Protein AF-X1QL14-F1 (afdb_monomer_lite)

Structure (mmCIF, N/CA/C/O backbone):
data_AF-X1QL14-F1
#
_entry.id   AF-X1QL14-F1
#
loop_
_atom_site.group_PDB
_atom_site.id
_atom_site.type_symbol
_atom_site.label_atom_id
_atom_site.label_alt_id
_atom_site.label_comp_id
_atom_site.label_asym_id
_atom_site.label_entity_id
_atom_site.label_seq_id
_atom_site.pdbx_PDB_ins_code
_atom_site.Cartn_x
_atom_site.Cartn_y
_atom_site.Cartn_z
_atom_site.occupancy
_atom_site.B_iso_or_equiv
_atom_site.auth_seq_id
_atom_site.auth_comp_id
_atom_site.auth_asym_id
_atom_site.auth_atom_id
_atom_site.pdbx_PDB_model_num
ATOM 1 N N . GLY A 1 1 ? 56.973 55.823 -26.044 1.00 38.94 1 GLY A N 1
ATOM 2 C CA . GLY A 1 1 ? 56.786 54.800 -25.008 1.00 38.94 1 GLY A CA 1
ATOM 3 C C . GLY A 1 1 ? 55.440 54.184 -25.248 1.00 38.94 1 GLY A C 1
ATOM 4 O O . GLY A 1 1 ? 54.448 54.802 -24.894 1.00 38.94 1 GLY A O 1
ATOM 5 N N . GLU A 1 2 ? 55.424 53.065 -25.964 1.00 39.97 2 GLU A N 1
ATOM 6 C CA . GLU A 1 2 ? 54.255 52.198 -26.103 1.00 39.97 2 GLU A CA 1
ATOM 7 C C . GLU A 1 2 ? 53.963 51.541 -24.755 1.00 39.97 2 GLU A C 1
ATOM 9 O O . GLU A 1 2 ? 54.875 51.036 -24.102 1.00 39.97 2 GLU A O 1
ATOM 14 N N . VAL A 1 3 ? 52.695 51.535 -24.358 1.00 38.22 3 VAL A N 1
ATOM 15 C CA . VAL A 1 3 ? 52.163 50.589 -23.378 1.00 38.22 3 VAL A CA 1
ATOM 16 C C . VAL A 1 3 ? 51.075 49.835 -24.126 1.00 38.22 3 VAL A C 1
ATOM 18 O O . VAL A 1 3 ? 50.004 50.373 -24.394 1.00 38.22 3 VAL A O 1
ATOM 21 N N . THR A 1 4 ? 51.401 48.625 -24.569 1.00 47.53 4 THR A N 1
ATOM 22 C CA . THR A 1 4 ? 50.487 47.716 -25.263 1.00 47.53 4 THR A CA 1
ATOM 23 C C . THR A 1 4 ? 50.190 46.513 -24.384 1.00 47.53 4 THR A C 1
ATOM 25 O O . THR A 1 4 ? 51.123 45.897 -23.878 1.00 47.53 4 THR A O 1
ATOM 28 N N . ARG A 1 5 ? 48.903 46.139 -24.354 1.00 44.50 5 ARG A N 1
ATOM 29 C CA . ARG A 1 5 ? 48.357 44.816 -24.007 1.00 44.50 5 ARG A CA 1
ATOM 30 C C . ARG A 1 5 ? 48.621 44.303 -22.591 1.00 44.50 5 ARG A C 1
ATOM 32 O O . ARG A 1 5 ? 49.415 43.396 -22.408 1.00 44.50 5 ARG A O 1
ATOM 39 N N . GLU A 1 6 ? 47.801 44.762 -21.654 1.00 38.44 6 GLU A N 1
ATOM 40 C CA . GLU A 1 6 ? 47.310 43.930 -20.544 1.00 38.44 6 GLU A CA 1
ATOM 41 C C . GLU A 1 6 ? 45.826 44.273 -20.323 1.00 38.44 6 GLU A C 1
ATOM 43 O O . GLU A 1 6 ? 45.430 44.877 -19.332 1.00 38.44 6 GLU A O 1
ATOM 48 N N . GLU A 1 7 ? 44.995 43.973 -21.327 1.00 45.19 7 GLU A N 1
ATOM 49 C CA . GLU A 1 7 ? 43.540 43.942 -21.177 1.00 45.19 7 GLU A CA 1
ATOM 50 C C . GLU A 1 7 ? 43.106 42.489 -20.959 1.00 45.19 7 GLU A C 1
ATOM 52 O O . GLU A 1 7 ? 43.300 41.643 -21.827 1.00 45.19 7 GLU A O 1
ATOM 57 N N . GLN A 1 8 ? 42.470 42.268 -19.808 1.00 42.59 8 GLN A N 1
ATOM 58 C CA . GLN A 1 8 ? 41.371 41.322 -19.603 1.00 42.59 8 GLN A CA 1
ATOM 59 C C . GLN A 1 8 ? 41.670 39.827 -19.800 1.00 42.59 8 GLN A C 1
ATOM 61 O O . GLN A 1 8 ? 41.269 39.216 -20.785 1.00 42.59 8 GLN A O 1
ATOM 66 N N . GLU A 1 9 ? 42.202 39.201 -18.752 1.00 39.50 9 GLU A N 1
ATOM 67 C CA . GLU A 1 9 ? 41.854 37.817 -18.402 1.00 39.50 9 GLU A CA 1
ATOM 68 C C . GLU A 1 9 ? 41.187 37.822 -17.017 1.00 39.50 9 GLU A C 1
ATOM 70 O O . GLU A 1 9 ? 41.761 37.432 -16.005 1.00 39.50 9 GLU A O 1
ATOM 75 N N . GLU A 1 10 ? 39.946 38.317 -16.958 1.00 41.72 10 GLU A N 1
ATOM 76 C CA . GLU A 1 10 ? 39.013 37.869 -15.922 1.00 41.72 10 GLU A CA 1
ATOM 77 C C . GLU A 1 10 ? 38.474 36.511 -16.370 1.00 41.72 10 GLU A C 1
ATOM 79 O O . GLU A 1 10 ? 37.546 36.399 -17.176 1.00 41.72 10 GLU A O 1
ATOM 84 N N . GLU A 1 11 ? 39.116 35.467 -15.858 1.00 42.75 11 GLU A N 1
ATOM 85 C CA . GLU A 1 11 ? 38.688 34.081 -15.935 1.00 42.75 11 GLU A CA 1
ATOM 86 C C . GLU A 1 11 ? 37.311 33.937 -15.264 1.00 42.75 11 GLU A C 1
ATOM 88 O O . GLU A 1 11 ? 37.170 33.643 -14.078 1.00 42.75 11 GLU A O 1
ATOM 93 N N . LYS A 1 12 ? 36.249 34.175 -16.038 1.00 41.84 12 LYS A N 1
ATOM 94 C CA . LYS A 1 12 ? 34.889 33.767 -15.688 1.00 41.84 12 LYS A CA 1
ATOM 95 C C . LYS A 1 12 ? 34.818 32.248 -15.807 1.00 41.84 12 LYS A C 1
ATOM 97 O O . LYS A 1 12 ? 34.437 31.703 -16.842 1.00 41.84 12 LYS A O 1
ATOM 102 N N . THR A 1 13 ? 35.173 31.553 -14.734 1.00 42.19 13 THR A N 1
ATOM 103 C CA . THR A 1 13 ? 34.843 30.139 -14.562 1.00 42.19 13 THR A CA 1
ATOM 104 C C . THR A 1 13 ? 33.324 30.042 -14.417 1.00 42.19 13 THR A C 1
ATOM 106 O O . THR A 1 13 ? 32.762 30.154 -13.330 1.00 42.19 13 THR A O 1
ATOM 109 N N . ALA A 1 14 ? 32.623 29.911 -15.544 1.00 49.50 14 ALA A N 1
ATOM 110 C CA . ALA A 1 14 ? 31.222 29.529 -15.537 1.00 49.50 14 ALA A CA 1
ATOM 111 C C . ALA A 1 14 ? 31.147 28.132 -14.911 1.00 49.50 14 ALA A C 1
ATOM 113 O O . ALA A 1 14 ? 31.641 27.161 -15.489 1.00 49.50 14 ALA A O 1
ATOM 114 N N . ALA A 1 15 ? 30.575 28.039 -13.709 1.00 51.22 15 ALA A N 1
ATOM 115 C CA . ALA A 1 15 ? 30.183 26.764 -13.136 1.00 51.22 15 ALA A CA 1
ATOM 116 C C . ALA A 1 15 ? 29.288 26.072 -14.168 1.00 51.22 15 ALA A C 1
ATOM 118 O O . ALA A 1 15 ? 28.204 26.556 -14.490 1.00 51.22 15 ALA A O 1
ATOM 119 N N . LYS A 1 16 ? 29.795 24.989 -14.757 1.00 49.56 16 LYS A N 1
ATOM 120 C CA . LYS A 1 16 ? 29.036 24.141 -15.667 1.00 49.56 16 LYS A CA 1
ATOM 121 C C . LYS A 1 16 ? 27.881 23.597 -14.834 1.00 49.56 16 LYS A C 1
ATOM 123 O O . LYS A 1 16 ? 28.129 22.778 -13.954 1.00 49.56 16 LYS A O 1
ATOM 128 N N . GLU A 1 17 ? 26.670 24.112 -15.042 1.00 49.50 17 GLU A N 1
ATOM 129 C CA . GLU A 1 17 ? 25.466 23.554 -14.431 1.00 49.50 17 GLU A CA 1
ATOM 130 C C . GLU A 1 17 ? 25.440 22.070 -14.790 1.00 49.50 17 GLU A C 1
ATOM 132 O O . GLU A 1 17 ? 25.262 21.683 -15.947 1.00 49.50 17 GLU A O 1
ATOM 137 N N . THR A 1 18 ? 25.756 21.227 -13.814 1.00 68.00 18 THR A N 1
ATOM 138 C CA . THR A 1 18 ? 25.684 19.790 -13.981 1.00 68.00 18 THR A CA 1
ATOM 139 C C . THR A 1 18 ? 24.211 19.441 -13.943 1.00 68.00 18 THR A C 1
ATOM 141 O O . THR A 1 18 ? 23.550 19.587 -12.915 1.00 68.00 18 THR A O 1
ATOM 144 N N . THR A 1 19 ? 23.677 19.022 -15.090 1.00 73.56 19 THR A N 1
ATOM 145 C CA . THR A 1 19 ? 22.316 18.499 -15.170 1.00 73.56 19 THR A CA 1
ATOM 146 C C . THR A 1 19 ? 22.126 17.459 -14.060 1.00 73.56 19 THR A C 1
ATOM 148 O O . THR A 1 19 ? 22.956 16.551 -13.946 1.00 73.56 19 THR A O 1
ATOM 151 N N . PRO A 1 20 ? 21.077 17.569 -13.222 1.00 83.25 20 PRO A N 1
ATOM 152 C CA . PRO A 1 20 ? 20.855 16.626 -12.134 1.00 83.25 20 PRO A CA 1
ATOM 153 C C . PRO A 1 20 ? 20.805 15.189 -12.654 1.00 83.25 20 PRO A C 1
ATOM 155 O O . PRO A 1 20 ? 20.214 14.930 -13.707 1.00 83.25 20 PRO A O 1
ATOM 158 N N . ALA A 1 21 ? 21.393 14.251 -11.911 1.00 91.38 21 ALA A N 1
ATOM 159 C CA . ALA A 1 21 ? 21.324 12.832 -12.249 1.00 91.38 21 ALA A CA 1
ATOM 160 C C . ALA A 1 21 ? 19.862 12.369 -12.401 1.00 91.38 21 ALA A C 1
ATOM 162 O O . ALA A 1 21 ? 18.973 12.841 -11.676 1.00 91.38 21 ALA A O 1
ATOM 163 N N . ILE A 1 22 ? 19.624 11.456 -13.346 1.00 95.62 22 ILE A N 1
ATOM 164 C CA . ILE A 1 22 ? 18.320 10.809 -13.515 1.00 95.62 22 ILE A CA 1
ATOM 165 C C . ILE A 1 22 ? 18.026 9.977 -12.271 1.00 95.62 22 ILE A C 1
ATOM 167 O O . ILE A 1 22 ? 18.859 9.184 -11.829 1.00 95.62 22 ILE A O 1
ATOM 171 N N . LYS A 1 23 ? 16.833 10.149 -11.712 1.00 97.12 23 LYS A N 1
ATOM 172 C CA . LYS A 1 23 ? 16.365 9.387 -10.560 1.00 97.12 23 LYS A CA 1
ATOM 173 C C . LYS A 1 23 ? 14.965 8.862 -10.799 1.00 97.12 23 LYS A C 1
ATOM 175 O O . LYS A 1 23 ? 14.127 9.597 -11.318 1.00 97.12 23 LYS A O 1
ATOM 180 N N . ILE A 1 24 ? 14.730 7.629 -10.367 1.00 98.00 24 ILE A N 1
ATOM 181 C CA . ILE A 1 24 ? 13.389 7.080 -10.196 1.00 98.00 24 ILE A CA 1
ATOM 182 C C . ILE A 1 24 ? 12.781 7.780 -8.983 1.00 98.00 24 ILE A C 1
ATOM 184 O O . ILE A 1 24 ? 13.389 7.812 -7.911 1.00 98.00 24 ILE A O 1
ATOM 188 N N . THR A 1 25 ? 11.610 8.376 -9.168 1.00 95.88 25 THR A N 1
ATOM 189 C CA . THR A 1 25 ? 10.886 9.098 -8.116 1.00 95.88 25 THR A CA 1
ATOM 190 C C . THR A 1 25 ? 9.673 8.334 -7.614 1.00 95.88 25 THR A C 1
ATOM 192 O O . THR A 1 25 ? 9.276 8.553 -6.475 1.00 95.88 25 THR A O 1
ATOM 195 N N . ASP A 1 26 ? 9.098 7.456 -8.436 1.00 94.94 26 ASP A N 1
ATOM 196 C CA . ASP A 1 26 ? 7.923 6.665 -8.074 1.00 94.94 26 ASP A CA 1
ATOM 197 C C . ASP A 1 26 ? 7.856 5.361 -8.876 1.00 94.94 26 ASP A C 1
ATOM 199 O O . ASP A 1 26 ? 8.280 5.328 -10.038 1.00 94.94 26 ASP A O 1
ATOM 203 N N . VAL A 1 27 ? 7.314 4.315 -8.251 1.00 94.69 27 VAL A N 1
ATOM 204 C CA . VAL A 1 27 ? 6.987 3.027 -8.874 1.00 94.69 27 VAL A CA 1
ATOM 205 C C . VAL A 1 27 ? 5.594 2.623 -8.401 1.00 94.69 27 VAL A C 1
ATOM 207 O O . VAL A 1 27 ? 5.399 2.323 -7.224 1.00 94.69 27 VAL A O 1
ATOM 210 N N . SER A 1 28 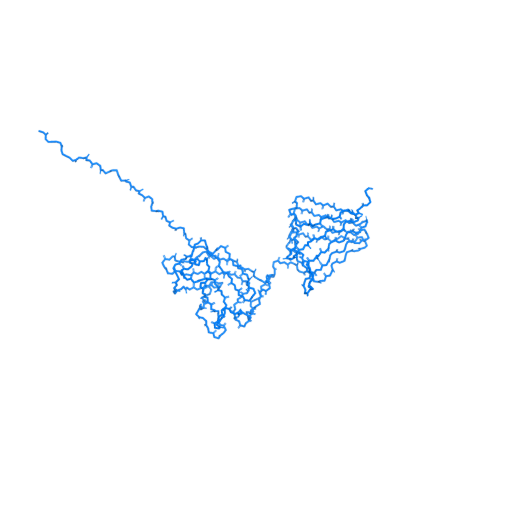? 4.629 2.587 -9.315 1.00 90.12 28 SER A N 1
ATOM 211 C CA . SER A 1 28 ? 3.212 2.419 -8.995 1.00 90.12 28 SER A CA 1
ATOM 212 C C . SER A 1 28 ? 2.571 1.277 -9.784 1.00 90.12 28 SER A C 1
ATOM 214 O O . SER A 1 28 ? 2.976 0.934 -10.895 1.00 90.12 28 SER A O 1
ATOM 216 N N . TRP A 1 29 ? 1.540 0.663 -9.202 1.00 88.62 29 TRP A N 1
ATOM 217 C CA . TRP A 1 29 ? 0.753 -0.385 -9.852 1.00 88.62 29 TRP A CA 1
ATOM 218 C C . TRP A 1 29 ? -0.518 0.196 -10.480 1.00 88.62 29 TRP A C 1
ATOM 220 O O . TRP A 1 29 ? -1.333 0.810 -9.791 1.00 88.62 29 TRP A O 1
ATOM 230 N N . HIS A 1 30 ? -0.718 -0.054 -11.773 1.00 82.94 30 HIS A N 1
ATOM 231 C CA . HIS A 1 30 ? -1.880 0.383 -12.547 1.00 82.94 30 HIS A CA 1
ATOM 232 C C . HIS A 1 30 ? -2.519 -0.827 -13.228 1.00 82.94 30 HIS A C 1
ATOM 234 O O . HIS A 1 30 ? -2.072 -1.222 -14.295 1.00 82.94 30 HIS A O 1
ATOM 240 N N . ASP A 1 31 ? -3.526 -1.440 -12.591 1.00 75.62 31 ASP A N 1
ATOM 241 C CA . ASP A 1 31 ? -4.300 -2.600 -13.086 1.00 75.62 31 ASP A CA 1
ATOM 242 C C . ASP A 1 31 ? -3.537 -3.485 -14.095 1.00 75.62 31 ASP A C 1
ATOM 244 O O . ASP A 1 31 ? -3.804 -3.469 -15.297 1.00 75.62 31 ASP A O 1
ATOM 248 N N . LYS A 1 32 ? -2.592 -4.279 -13.565 1.00 82.31 32 LYS A N 1
ATOM 249 C CA . LYS A 1 32 ? -1.772 -5.293 -14.264 1.00 82.31 32 LYS A CA 1
ATOM 250 C C . LYS A 1 32 ? -0.488 -4.808 -14.935 1.00 82.31 32 LYS A C 1
ATOM 252 O O . LYS A 1 32 ? 0.260 -5.664 -15.422 1.00 82.31 32 LYS A O 1
ATOM 257 N N . ILE A 1 33 ? -0.203 -3.511 -14.917 1.00 89.69 33 ILE A N 1
ATOM 258 C CA . ILE A 1 33 ? 1.081 -2.946 -15.349 1.00 89.69 33 ILE A CA 1
ATOM 259 C C . ILE A 1 33 ? 1.726 -2.130 -14.227 1.00 89.69 33 ILE A C 1
ATOM 261 O O . ILE A 1 33 ? 1.060 -1.718 -13.276 1.00 89.69 33 ILE A O 1
ATOM 265 N N . ILE A 1 34 ? 3.033 -1.904 -14.340 1.00 92.88 34 ILE A N 1
ATOM 266 C CA . ILE A 1 34 ? 3.787 -1.023 -13.440 1.00 92.88 34 ILE A CA 1
ATOM 267 C C . ILE A 1 34 ? 4.116 0.263 -14.194 1.00 92.88 34 ILE A C 1
ATOM 269 O O . ILE A 1 34 ? 4.560 0.195 -15.341 1.00 92.88 34 ILE A O 1
ATOM 273 N N . GLU A 1 35 ? 3.923 1.415 -13.560 1.00 94.56 35 GLU A N 1
ATOM 274 C CA . GLU A 1 35 ? 4.425 2.705 -14.031 1.00 94.56 35 GLU A CA 1
ATOM 275 C C . GLU A 1 35 ? 5.634 3.131 -13.197 1.00 94.56 35 GLU A C 1
ATOM 277 O O . GLU A 1 35 ? 5.674 2.941 -11.985 1.00 94.56 35 GLU A O 1
ATOM 282 N N . ILE A 1 36 ? 6.641 3.687 -13.863 1.00 96.25 36 ILE A N 1
ATOM 283 C CA . ILE A 1 36 ? 7.864 4.204 -13.253 1.00 96.25 36 ILE A CA 1
ATOM 284 C C . ILE A 1 36 ? 7.990 5.659 -13.647 1.00 96.25 36 ILE A C 1
ATOM 286 O O . ILE A 1 36 ? 8.033 5.954 -14.838 1.00 96.25 36 ILE A O 1
ATOM 290 N N . THR A 1 37 ? 8.120 6.552 -12.674 1.00 97.25 37 THR A N 1
ATOM 291 C CA . THR A 1 37 ? 8.300 7.988 -12.918 1.00 97.25 37 THR A CA 1
ATOM 292 C C . THR A 1 37 ? 9.737 8.404 -12.636 1.00 97.25 37 THR A C 1
ATOM 294 O O . THR A 1 37 ? 10.340 7.952 -11.660 1.00 97.25 37 THR A O 1
ATOM 297 N N . PHE A 1 38 ? 10.282 9.298 -13.466 1.00 97.12 38 PHE A N 1
ATOM 298 C CA . PHE A 1 38 ? 11.597 9.903 -13.256 1.00 97.12 38 PHE A CA 1
ATOM 299 C C . PHE A 1 38 ? 11.487 11.393 -12.931 1.00 97.12 38 PHE A C 1
ATOM 301 O O . PHE A 1 38 ? 10.570 12.080 -13.377 1.00 97.12 38 PHE A O 1
ATOM 308 N N . ASN A 1 39 ? 12.492 11.931 -12.235 1.00 95.88 39 ASN A N 1
ATOM 309 C CA . ASN A 1 39 ? 12.616 13.377 -12.005 1.00 95.88 39 ASN A CA 1
ATOM 310 C C . ASN A 1 39 ? 12.778 14.185 -13.309 1.00 95.88 39 ASN A C 1
ATOM 312 O O . ASN A 1 39 ? 12.368 15.341 -13.382 1.00 95.88 39 ASN A O 1
ATOM 316 N N . ARG A 1 40 ? 13.394 13.579 -14.327 1.00 93.88 40 ARG A N 1
ATOM 317 C CA . ARG A 1 40 ? 13.413 14.022 -15.723 1.00 93.88 40 ARG A CA 1
ATOM 318 C C . ARG A 1 40 ? 13.520 12.787 -16.609 1.00 93.88 40 ARG A C 1
ATOM 320 O O . ARG A 1 40 ? 14.220 11.841 -16.253 1.00 93.88 40 ARG A O 1
ATOM 327 N N . PHE A 1 41 ? 12.877 12.805 -17.769 1.00 94.00 41 PHE A N 1
ATOM 328 C CA . PHE A 1 41 ? 12.965 11.686 -18.697 1.00 94.00 41 PHE A CA 1
ATOM 329 C C . PHE A 1 41 ? 14.193 11.836 -19.616 1.00 94.00 41 PHE A C 1
ATOM 331 O O . PHE A 1 41 ? 14.344 12.886 -20.249 1.00 94.00 41 PHE A O 1
ATOM 338 N N . PRO A 1 42 ? 15.093 10.841 -19.686 1.00 91.38 42 PRO A N 1
ATOM 339 C CA . PRO A 1 42 ? 16.249 10.865 -20.577 1.00 91.38 42 PRO A CA 1
ATOM 340 C C . PRO A 1 42 ? 15.886 10.448 -22.006 1.00 91.38 42 PRO A C 1
ATOM 342 O O . PRO A 1 42 ? 14.758 10.066 -22.311 1.00 91.38 42 PRO A O 1
ATOM 345 N N . SER A 1 43 ? 16.861 10.486 -22.914 1.00 90.88 43 SER A N 1
ATOM 346 C CA . SER A 1 43 ? 16.677 9.943 -24.261 1.00 90.88 43 SER A CA 1
ATOM 347 C C . SER A 1 43 ? 16.333 8.451 -24.219 1.00 90.88 43 SER A C 1
ATOM 349 O O . SER A 1 43 ? 17.077 7.653 -23.646 1.00 90.88 43 SER A O 1
ATOM 351 N N . TRP A 1 44 ? 15.234 8.071 -24.870 1.00 92.25 44 TRP A N 1
ATOM 352 C CA . TRP A 1 44 ? 14.826 6.673 -25.003 1.00 92.25 44 TRP A CA 1
ATOM 353 C C . TRP A 1 44 ? 15.705 5.915 -26.006 1.00 92.25 44 TRP A C 1
ATOM 355 O O . TRP A 1 44 ? 16.058 6.450 -27.058 1.00 92.25 44 TRP A O 1
ATOM 365 N N . GLY A 1 45 ? 16.030 4.659 -25.696 1.00 87.75 45 GLY A N 1
ATOM 366 C CA . GLY A 1 45 ? 16.877 3.812 -26.533 1.00 87.75 45 GLY A CA 1
ATOM 367 C C . GLY A 1 45 ? 17.161 2.455 -2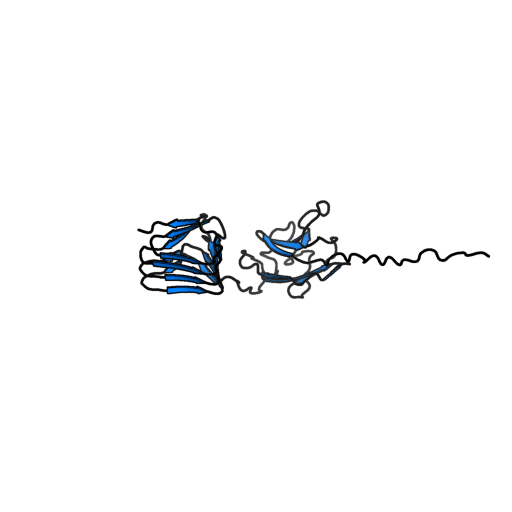5.892 1.00 87.75 45 GLY A C 1
ATOM 368 O O . GLY A 1 45 ? 16.296 1.878 -25.239 1.00 87.75 45 GLY A O 1
ATOM 369 N N . THR A 1 46 ? 18.381 1.951 -26.077 1.00 88.19 46 THR A N 1
ATOM 370 C CA . THR A 1 46 ? 18.862 0.670 -25.535 1.00 88.19 46 THR A CA 1
ATOM 371 C C . THR A 1 46 ? 19.251 0.815 -24.064 1.00 88.19 46 THR A C 1
ATOM 373 O O . THR A 1 46 ? 20.433 0.897 -23.733 1.00 88.19 46 THR A O 1
ATOM 376 N N . TRP A 1 47 ? 18.255 0.950 -23.193 1.00 94.19 47 TRP A N 1
ATOM 377 C CA . TRP A 1 47 ? 18.470 0.944 -21.746 1.00 94.19 47 TRP A CA 1
ATOM 378 C C . TRP A 1 47 ? 18.582 -0.493 -21.246 1.00 94.19 47 TRP A C 1
ATOM 380 O O . TRP A 1 47 ? 18.040 -1.411 -21.865 1.00 94.19 47 TRP A O 1
ATOM 390 N N . THR A 1 48 ? 19.227 -0.660 -20.096 1.00 95.50 48 THR A N 1
ATOM 391 C CA . THR A 1 48 ? 19.269 -1.936 -19.380 1.00 95.50 48 THR A CA 1
ATOM 392 C C . THR A 1 48 ? 18.550 -1.782 -18.050 1.00 95.50 48 THR A C 1
ATOM 394 O O . THR A 1 48 ? 18.810 -0.834 -17.311 1.00 95.50 48 THR A O 1
ATOM 397 N N . MET A 1 49 ? 17.638 -2.701 -17.740 1.00 96.62 49 MET A N 1
ATOM 398 C CA . MET A 1 49 ? 16.926 -2.740 -16.465 1.00 96.62 49 MET A CA 1
ATOM 399 C C . MET A 1 49 ? 17.561 -3.776 -15.548 1.00 96.62 49 MET A C 1
ATOM 401 O O . MET A 1 49 ? 17.868 -4.886 -15.980 1.00 96.62 49 MET A O 1
ATOM 405 N N . TYR A 1 50 ? 17.681 -3.431 -14.273 1.00 97.44 50 TYR A N 1
ATOM 406 C CA . TYR A 1 50 ? 18.098 -4.336 -13.216 1.00 97.44 50 TYR A CA 1
ATOM 407 C C . TYR A 1 50 ? 16.986 -4.448 -12.182 1.00 97.44 50 TYR A C 1
ATOM 409 O O . TYR A 1 50 ? 16.419 -3.437 -11.764 1.00 97.44 50 TYR A O 1
ATOM 417 N N . VAL A 1 51 ? 16.694 -5.677 -11.768 1.00 96.25 51 VAL A N 1
ATOM 418 C CA . VAL A 1 51 ? 15.787 -5.986 -10.663 1.00 96.25 51 VAL A CA 1
ATOM 419 C C . VAL A 1 51 ? 16.559 -6.808 -9.642 1.00 96.25 51 VAL A C 1
ATOM 421 O O . VAL A 1 51 ? 17.119 -7.845 -9.992 1.00 96.25 51 VAL A O 1
ATOM 424 N N . ASP A 1 52 ? 16.642 -6.321 -8.403 1.00 96.19 52 ASP A N 1
ATOM 425 C CA . ASP A 1 52 ? 17.517 -6.869 -7.354 1.00 96.19 52 ASP A CA 1
ATOM 426 C C . ASP A 1 52 ? 18.983 -7.027 -7.823 1.00 96.19 52 ASP A C 1
ATOM 428 O O . ASP A 1 52 ? 19.656 -8.018 -7.532 1.00 96.19 52 ASP A O 1
ATOM 432 N N . GLY A 1 53 ? 19.467 -6.077 -8.633 1.00 96.00 53 GLY A N 1
ATOM 433 C CA . GLY A 1 53 ? 20.807 -6.105 -9.235 1.00 96.00 53 GLY A CA 1
ATOM 434 C C . GLY A 1 53 ? 20.998 -7.118 -10.375 1.00 96.00 53 GLY A C 1
ATOM 435 O O . GLY A 1 53 ? 22.097 -7.214 -10.921 1.00 96.00 53 GLY A O 1
ATOM 436 N N . ILE A 1 54 ? 19.959 -7.862 -10.764 1.00 95.12 54 ILE A N 1
ATOM 437 C CA . ILE A 1 54 ? 19.999 -8.824 -11.872 1.00 95.12 54 ILE A CA 1
ATOM 438 C C . ILE A 1 54 ? 19.459 -8.158 -13.133 1.00 95.12 54 ILE A C 1
ATOM 440 O O . ILE A 1 54 ? 18.369 -7.591 -13.118 1.00 95.12 54 ILE A O 1
ATOM 444 N N . GLU A 1 55 ? 20.205 -8.250 -14.231 1.00 94.88 55 GLU A N 1
ATOM 445 C CA . GLU A 1 55 ? 19.769 -7.747 -15.533 1.00 94.88 55 GLU A CA 1
ATOM 446 C C . GLU A 1 55 ? 18.490 -8.459 -16.007 1.00 94.88 55 GLU A C 1
ATOM 448 O O . GLU A 1 55 ? 18.413 -9.691 -16.037 1.00 94.88 55 GLU A O 1
ATOM 453 N N . VAL A 1 56 ? 17.489 -7.675 -16.405 1.00 90.94 56 VAL A N 1
ATOM 454 C CA . VAL A 1 56 ? 16.208 -8.151 -16.932 1.00 90.94 56 VAL A CA 1
ATOM 455 C C . VAL A 1 56 ? 15.984 -7.556 -18.317 1.00 90.94 56 VAL A C 1
ATOM 457 O O . VAL A 1 56 ? 16.037 -6.341 -18.508 1.00 90.94 56 VAL A O 1
ATOM 460 N N . SER A 1 57 ? 15.686 -8.419 -19.292 1.00 87.94 57 SER A N 1
ATOM 461 C CA . SER A 1 57 ? 15.382 -7.982 -20.657 1.00 87.94 57 SER A CA 1
ATOM 462 C C . SER A 1 57 ? 14.137 -7.092 -20.697 1.00 87.94 57 SER A C 1
ATOM 464 O O . SER A 1 57 ? 13.110 -7.416 -20.104 1.00 87.94 57 SER A O 1
ATOM 466 N N . MET A 1 58 ? 14.234 -5.983 -21.433 1.00 89.69 58 MET A N 1
ATOM 467 C CA . MET A 1 58 ? 13.166 -4.991 -21.622 1.00 89.69 58 MET A CA 1
ATOM 468 C C . MET A 1 58 ? 12.416 -5.152 -22.956 1.00 89.69 58 MET A C 1
ATOM 470 O O . MET A 1 58 ? 11.460 -4.419 -23.242 1.00 89.69 58 MET A O 1
ATOM 474 N N . GLU A 1 59 ? 12.879 -6.057 -23.819 1.00 83.94 59 GLU A N 1
ATOM 475 C CA . GLU A 1 59 ? 12.415 -6.159 -25.205 1.00 83.94 59 GLU A CA 1
ATOM 476 C C . GLU A 1 59 ? 11.101 -6.934 -25.341 1.00 83.94 59 GLU A C 1
ATOM 478 O O . GLU A 1 59 ? 10.344 -6.648 -26.269 1.00 83.94 59 GLU A O 1
ATOM 483 N N . GLY A 1 60 ? 10.794 -7.821 -24.387 1.00 75.94 60 GLY A N 1
ATOM 484 C CA . GLY A 1 60 ? 9.638 -8.717 -24.413 1.00 75.94 60 GLY A CA 1
ATOM 485 C C . GLY A 1 60 ? 9.998 -10.175 -24.699 1.00 75.94 60 GLY A C 1
ATOM 486 O O . GLY A 1 60 ? 11.134 -10.614 -24.514 1.00 75.94 60 GLY A O 1
ATOM 487 N N . GLY A 1 61 ? 9.001 -10.951 -25.128 1.00 73.25 61 GLY A N 1
ATOM 488 C CA . GLY A 1 61 ? 9.106 -12.392 -25.372 1.00 73.25 61 GLY A CA 1
ATOM 489 C C . GLY A 1 61 ? 8.369 -13.238 -24.330 1.00 73.25 61 GLY A C 1
ATOM 490 O O . GLY A 1 61 ? 7.897 -12.740 -23.310 1.00 73.25 61 GLY A O 1
ATOM 491 N N . ALA A 1 62 ? 8.237 -14.540 -24.599 1.00 69.94 62 ALA A N 1
ATOM 492 C CA . ALA A 1 62 ? 7.462 -15.445 -23.752 1.00 69.94 62 ALA A CA 1
ATOM 493 C C . ALA A 1 62 ? 7.986 -15.454 -22.301 1.00 69.94 62 ALA A C 1
ATOM 495 O O . ALA A 1 62 ? 9.081 -15.945 -22.037 1.00 69.94 62 ALA A O 1
ATOM 496 N N . GLY A 1 63 ? 7.184 -14.918 -21.374 1.00 70.25 63 GLY A N 1
ATOM 497 C CA . GLY A 1 63 ? 7.492 -14.853 -19.940 1.00 70.25 63 GLY A CA 1
ATOM 498 C C . GLY A 1 63 ? 8.361 -13.669 -19.495 1.00 70.25 63 GLY A C 1
ATOM 499 O O . GLY A 1 63 ? 8.644 -13.574 -18.300 1.00 70.25 63 GLY A O 1
ATOM 500 N N . ASN A 1 64 ? 8.746 -12.768 -20.408 1.00 81.56 64 ASN A N 1
ATOM 501 C CA . ASN A 1 64 ? 9.577 -11.594 -20.123 1.00 81.56 64 ASN A CA 1
ATOM 502 C C . ASN A 1 64 ? 8.760 -10.293 -20.164 1.00 81.56 64 ASN A C 1
ATOM 504 O O . ASN A 1 64 ? 7.802 -10.194 -20.937 1.00 81.56 64 ASN A O 1
ATOM 508 N N . PRO A 1 65 ? 9.135 -9.278 -19.368 1.00 88.50 65 PRO A N 1
ATOM 509 C CA . PRO A 1 65 ? 8.475 -7.986 -19.419 1.00 88.50 65 PRO A CA 1
ATOM 510 C C . PRO A 1 65 ? 8.821 -7.227 -20.707 1.00 88.50 65 PRO A C 1
ATOM 512 O O . PRO A 1 65 ? 9.903 -7.354 -21.278 1.00 88.50 65 PRO A O 1
ATOM 515 N N . VAL A 1 66 ? 7.893 -6.377 -21.128 1.00 89.56 66 VAL A N 1
ATOM 516 C CA . VAL A 1 66 ? 8.098 -5.336 -22.135 1.00 89.56 66 VAL A CA 1
ATOM 517 C C . VAL A 1 66 ? 8.140 -4.001 -21.413 1.00 89.56 66 VAL A C 1
ATOM 519 O O . VAL A 1 66 ? 7.197 -3.673 -20.691 1.00 89.56 66 VAL A O 1
ATOM 522 N N . VAL A 1 67 ? 9.193 -3.216 -21.643 1.00 91.88 67 VAL A N 1
ATOM 523 C CA . VAL A 1 67 ? 9.322 -1.873 -21.063 1.00 91.88 67 VAL A CA 1
ATOM 524 C C . VAL A 1 67 ? 9.297 -0.814 -22.155 1.00 91.88 67 VAL A C 1
ATOM 526 O O . VAL A 1 67 ? 10.026 -0.917 -23.146 1.00 91.88 67 VAL A O 1
ATOM 529 N N . ARG A 1 68 ? 8.441 0.201 -22.014 1.00 91.75 68 ARG A N 1
ATOM 530 C CA . ARG A 1 68 ? 8.277 1.280 -23.005 1.00 91.75 68 ARG A CA 1
ATOM 531 C C . ARG A 1 68 ? 8.020 2.624 -22.320 1.00 91.75 68 ARG A C 1
ATOM 533 O O . ARG A 1 68 ? 7.526 2.620 -21.199 1.00 91.75 68 ARG A O 1
ATOM 540 N N . PRO A 1 69 ? 8.286 3.761 -22.985 1.00 93.94 69 PRO A N 1
ATOM 541 C CA . PRO A 1 69 ? 7.853 5.073 -22.511 1.00 93.94 69 PRO A CA 1
ATOM 542 C C . PRO A 1 69 ? 6.358 5.095 -22.190 1.00 93.94 69 PRO A C 1
ATOM 544 O O . PRO A 1 69 ? 5.557 4.527 -22.937 1.00 93.94 69 PRO A O 1
ATOM 547 N N . ASN A 1 70 ? 5.984 5.769 -21.102 1.00 91.38 70 ASN A N 1
ATOM 548 C CA . ASN A 1 70 ? 4.588 5.883 -20.671 1.00 91.38 70 ASN A CA 1
ATOM 549 C C . ASN A 1 70 ? 3.721 6.746 -21.610 1.00 91.38 70 ASN A C 1
ATOM 551 O O . ASN A 1 70 ? 2.496 6.752 -21.528 1.00 91.38 70 ASN A O 1
ATOM 555 N N . MET A 1 71 ? 4.345 7.436 -22.563 1.00 90.50 71 MET A N 1
ATOM 556 C CA . MET A 1 71 ? 3.683 8.118 -23.670 1.00 90.50 71 MET A CA 1
ATOM 557 C C . MET A 1 71 ? 4.623 8.232 -24.875 1.00 90.50 71 MET A C 1
ATOM 559 O O . MET A 1 71 ? 5.814 7.936 -24.791 1.00 90.50 71 MET A O 1
ATOM 563 N N . ALA A 1 72 ? 4.092 8.674 -26.015 1.00 90.00 72 ALA A N 1
ATOM 564 C CA . ALA A 1 72 ? 4.889 8.884 -27.221 1.00 90.00 72 ALA A CA 1
ATOM 565 C C . ALA A 1 72 ? 6.020 9.906 -26.987 1.00 90.00 72 ALA A C 1
ATOM 567 O O . ALA A 1 72 ? 5.831 10.892 -26.276 1.00 90.00 72 ALA A O 1
ATOM 568 N N . LEU A 1 73 ? 7.190 9.676 -27.597 1.00 90.56 73 LEU A N 1
ATOM 569 C CA . LEU A 1 73 ? 8.401 10.483 -27.370 1.00 90.56 73 LEU A CA 1
ATOM 570 C C . LEU A 1 73 ? 8.223 11.965 -27.731 1.00 90.56 73 LEU A C 1
ATOM 572 O O . LEU A 1 73 ? 8.834 12.830 -27.113 1.00 90.56 73 LEU A O 1
ATOM 576 N N . ASP A 1 74 ? 7.367 12.258 -28.709 1.00 92.12 74 ASP A N 1
ATOM 577 C CA . ASP A 1 74 ? 7.006 13.613 -29.138 1.00 92.12 74 ASP A CA 1
ATOM 578 C C . ASP A 1 74 ? 6.054 14.328 -28.166 1.00 92.12 74 ASP A C 1
ATOM 580 O O . ASP A 1 74 ? 5.817 15.528 -28.302 1.00 92.12 74 ASP A O 1
ATOM 584 N N . LYS A 1 75 ? 5.525 13.612 -27.168 1.00 92.62 75 LYS A N 1
ATOM 585 C CA . LYS A 1 75 ? 4.660 14.147 -26.114 1.00 92.62 75 LYS A CA 1
ATOM 586 C C . LYS A 1 75 ? 5.353 14.272 -24.757 1.00 92.62 75 LYS A C 1
ATOM 588 O O . LYS A 1 75 ? 4.662 14.478 -23.767 1.00 92.62 75 LYS A O 1
ATOM 593 N N . SER A 1 76 ? 6.684 14.195 -24.722 1.00 90.81 76 SER A N 1
ATOM 594 C CA . SER A 1 76 ? 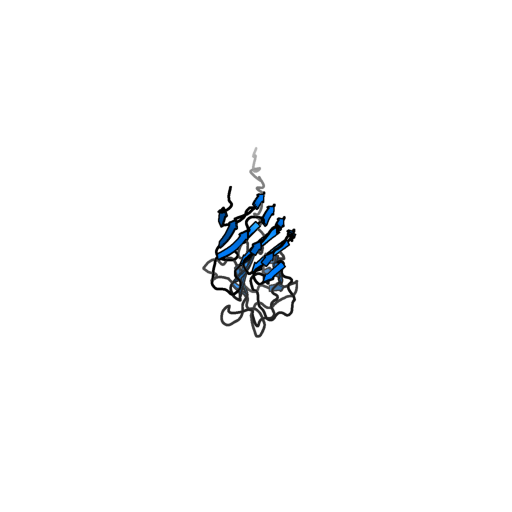7.496 14.385 -23.511 1.00 90.81 76 SER A CA 1
ATOM 595 C C . SER A 1 76 ? 7.137 13.409 -22.379 1.00 90.81 76 SER A C 1
ATOM 597 O O . SER A 1 76 ? 6.577 13.837 -21.368 1.00 90.81 76 SER A O 1
ATOM 599 N N . PRO A 1 77 ? 7.456 12.108 -22.526 1.00 94.44 77 PRO A N 1
ATOM 600 C CA . PRO A 1 77 ? 7.292 11.121 -21.459 1.00 94.44 77 PRO A CA 1
ATOM 601 C C . PRO A 1 77 ? 7.906 11.558 -20.140 1.00 94.44 77 PRO A C 1
ATOM 603 O O . PRO A 1 77 ? 8.903 12.273 -20.101 1.00 94.44 77 PRO A O 1
ATOM 606 N N . THR A 1 78 ? 7.289 11.097 -19.059 1.00 95.50 78 THR A N 1
ATOM 607 C CA . THR A 1 78 ? 7.762 11.285 -17.681 1.00 95.50 78 THR A CA 1
ATOM 608 C C . THR A 1 78 ? 8.296 9.987 -17.088 1.00 95.50 78 THR A C 1
ATOM 610 O O . THR A 1 78 ? 8.916 9.998 -16.024 1.00 95.50 78 THR A O 1
ATOM 613 N N . GLY A 1 79 ? 8.067 8.868 -17.777 1.00 96.06 79 GLY A N 1
ATOM 614 C CA . GLY A 1 79 ? 8.173 7.554 -17.183 1.00 96.06 79 GLY A CA 1
ATOM 615 C C . GLY A 1 79 ? 8.200 6.398 -18.168 1.00 96.06 79 GLY A C 1
ATOM 616 O O . GLY A 1 79 ? 8.167 6.570 -19.389 1.00 96.06 79 GLY A O 1
ATOM 617 N N . LEU A 1 80 ? 8.248 5.197 -17.605 1.00 95.00 80 LEU A N 1
ATOM 618 C CA . LEU A 1 80 ? 8.147 3.935 -18.324 1.00 95.00 80 LEU A CA 1
ATOM 619 C C . LEU A 1 80 ? 6.949 3.139 -17.816 1.00 95.00 80 LEU A C 1
ATOM 621 O O . LEU A 1 80 ? 6.640 3.166 -16.630 1.00 95.00 80 LEU A O 1
ATOM 625 N N . TYR A 1 81 ? 6.337 2.367 -18.704 1.00 93.12 81 TYR A N 1
ATOM 626 C CA . TYR A 1 81 ? 5.461 1.266 -18.340 1.00 93.12 81 TYR A CA 1
ATOM 627 C C . TYR A 1 81 ? 6.191 -0.067 -18.478 1.00 93.12 81 TYR A C 1
ATOM 629 O O . TYR A 1 81 ? 6.892 -0.290 -19.469 1.00 93.12 81 TYR A O 1
ATOM 637 N N . ILE A 1 82 ? 5.960 -0.966 -17.522 1.00 91.62 82 ILE A N 1
ATOM 638 C CA . ILE A 1 82 ? 6.366 -2.373 -17.559 1.00 91.62 82 ILE A CA 1
ATOM 639 C C . ILE A 1 82 ? 5.105 -3.236 -17.699 1.00 91.62 82 ILE A C 1
ATOM 641 O O . ILE A 1 82 ? 4.210 -3.190 -16.854 1.00 91.62 82 ILE A O 1
ATOM 645 N N . GLY A 1 83 ? 5.038 -4.029 -18.768 1.00 86.38 83 GLY A N 1
ATOM 646 C CA . GLY A 1 83 ? 3.908 -4.901 -19.104 1.00 86.38 83 GLY A CA 1
ATOM 647 C C . GLY A 1 83 ? 4.336 -6.086 -19.977 1.00 86.38 83 GLY A C 1
ATOM 648 O O . GLY A 1 83 ? 5.429 -6.613 -19.806 1.00 86.38 83 GLY A O 1
ATOM 649 N N . THR A 1 84 ? 3.494 -6.505 -20.926 1.00 70.56 84 THR A N 1
ATOM 650 C CA . THR A 1 84 ? 3.812 -7.551 -21.926 1.00 70.56 84 THR A CA 1
ATOM 651 C C . THR A 1 84 ? 3.253 -7.199 -23.316 1.00 70.56 84 THR A C 1
ATOM 653 O O . THR A 1 84 ? 2.538 -6.207 -23.450 1.00 70.56 84 THR A O 1
ATOM 656 N N . GLU A 1 85 ? 3.605 -7.966 -24.352 1.00 60.16 85 GLU A N 1
ATOM 657 C CA . GLU A 1 85 ? 3.144 -7.816 -25.747 1.00 60.16 85 GLU A CA 1
ATOM 658 C C . GLU A 1 85 ? 1.662 -8.214 -25.935 1.00 60.16 85 GLU A C 1
ATOM 660 O O . GLU A 1 85 ? 1.115 -8.945 -25.108 1.00 60.16 85 GLU A O 1
ATOM 665 N N . PRO A 1 86 ? 0.977 -7.820 -27.035 1.00 48.59 86 PRO A N 1
ATOM 666 C CA . PRO A 1 86 ? 1.377 -6.886 -28.105 1.00 48.59 86 PRO A CA 1
ATOM 667 C C . PRO A 1 86 ? 1.142 -5.403 -27.762 1.00 48.59 86 PRO A C 1
ATOM 669 O O . PRO A 1 86 ? 1.537 -4.515 -28.510 1.00 48.59 86 PRO A O 1
ATOM 672 N N . TRP A 1 87 ? 0.513 -5.144 -26.621 1.00 57.06 87 TRP A N 1
ATOM 673 C CA . TRP A 1 87 ? 0.291 -3.846 -25.986 1.00 57.06 87 TRP A CA 1
ATOM 674 C C . TRP A 1 87 ? 0.408 -4.093 -24.488 1.00 57.06 87 TRP A C 1
ATOM 676 O O . TRP A 1 87 ? 0.022 -5.181 -24.079 1.00 57.06 87 TRP A O 1
ATOM 686 N N . LEU A 1 88 ? 0.906 -3.135 -23.699 1.00 61.88 88 LEU A N 1
ATOM 687 C CA . LEU A 1 88 ? 1.072 -3.237 -22.240 1.00 61.88 88 LEU A CA 1
ATOM 688 C C . LEU A 1 88 ? -0.198 -3.803 -21.578 1.00 61.88 88 LEU A C 1
ATOM 690 O O . LEU A 1 88 ? -1.126 -3.064 -21.268 1.00 61.88 88 LEU A O 1
ATOM 694 N N . THR A 1 89 ? -0.271 -5.128 -21.454 1.00 65.31 89 THR A N 1
ATOM 695 C CA . THR A 1 89 ? -1.486 -5.819 -21.022 1.00 65.31 89 THR A CA 1
ATOM 696 C C . THR A 1 89 ? -1.330 -6.210 -19.571 1.00 65.31 89 THR A C 1
ATOM 698 O O . THR A 1 89 ? -1.795 -5.501 -18.692 1.00 65.31 89 THR A O 1
ATOM 701 N N . SER A 1 90 ? -0.696 -7.347 -19.299 1.00 75.12 90 SER A N 1
ATOM 702 C CA . SER A 1 90 ? -0.680 -7.899 -17.957 1.00 75.12 90 SER A CA 1
ATOM 703 C C . SER A 1 90 ? 0.624 -8.592 -17.617 1.00 75.12 90 SER A C 1
ATOM 705 O O . SER A 1 90 ? 1.098 -9.448 -18.357 1.00 75.12 90 SER A O 1
ATOM 707 N N . LEU A 1 91 ? 1.157 -8.272 -16.441 1.00 84.44 91 LEU A N 1
ATOM 708 C CA . LEU A 1 91 ? 2.290 -8.977 -15.850 1.00 84.44 91 LEU A CA 1
ATOM 709 C C . LEU A 1 91 ? 1.905 -10.303 -15.172 1.00 84.44 91 LEU A C 1
ATOM 711 O O . LEU A 1 91 ? 2.792 -10.983 -14.667 1.00 84.44 91 LEU A O 1
ATOM 715 N N . VAL A 1 92 ? 0.623 -10.702 -15.180 1.00 82.69 92 VAL A N 1
ATOM 716 C CA . VAL A 1 92 ? 0.120 -11.902 -14.474 1.00 82.69 92 VAL A CA 1
ATOM 717 C C . VAL A 1 92 ? 0.872 -13.177 -14.862 1.00 82.69 92 VAL A C 1
ATOM 719 O O . VAL A 1 92 ? 1.125 -14.001 -13.990 1.00 82.69 92 VAL A O 1
ATOM 722 N N . ASP A 1 93 ? 1.284 -13.303 -16.124 1.00 83.44 93 ASP A N 1
ATOM 723 C CA . ASP A 1 93 ? 2.016 -14.469 -16.640 1.00 83.44 93 ASP A CA 1
ATOM 724 C C . ASP A 1 93 ? 3.524 -14.200 -16.840 1.00 83.44 93 ASP A C 1
ATOM 726 O O . ASP A 1 93 ? 4.246 -15.019 -17.410 1.00 83.44 93 ASP A O 1
ATOM 730 N N . VAL A 1 94 ? 4.020 -13.048 -16.379 1.00 85.62 94 VAL A N 1
ATOM 731 C CA . VAL A 1 94 ? 5.423 -12.628 -16.505 1.00 85.62 94 VAL A CA 1
ATOM 732 C C . VAL A 1 94 ? 6.152 -12.874 -15.188 1.00 85.62 94 VAL A C 1
ATOM 734 O O . VAL A 1 94 ? 5.647 -12.544 -14.114 1.00 85.62 94 VAL A O 1
ATOM 737 N N . ASN A 1 95 ? 7.362 -13.435 -15.249 1.00 87.50 95 ASN A N 1
ATOM 738 C CA . ASN A 1 95 ? 8.200 -13.650 -14.068 1.00 87.50 95 ASN A CA 1
ATOM 739 C C . ASN A 1 95 ? 8.868 -12.333 -13.622 1.00 87.50 95 ASN A C 1
ATOM 741 O O . ASN A 1 95 ? 10.082 -12.176 -13.717 1.00 87.50 95 ASN A O 1
ATOM 745 N N . PHE A 1 96 ? 8.063 -11.374 -13.165 1.00 90.75 96 PHE A N 1
ATOM 746 C CA . PHE A 1 96 ? 8.510 -10.080 -12.647 1.00 90.75 96 PHE A CA 1
ATOM 747 C C . PHE A 1 96 ? 8.086 -9.946 -11.179 1.00 90.75 96 PHE A C 1
ATOM 749 O O . PHE A 1 96 ? 6.907 -10.136 -10.889 1.00 90.75 96 PHE A O 1
ATOM 756 N N . PRO A 1 97 ? 8.987 -9.700 -10.216 1.00 93.56 97 PRO A N 1
ATOM 757 C CA . PRO A 1 97 ? 8.613 -9.686 -8.806 1.00 93.56 97 PRO A CA 1
ATOM 758 C C . PRO A 1 97 ? 7.738 -8.481 -8.442 1.00 93.56 97 PRO A C 1
ATOM 760 O O . PRO A 1 97 ? 7.898 -7.397 -8.991 1.00 93.56 97 PRO A O 1
ATOM 763 N N . CYS A 1 98 ? 6.842 -8.662 -7.470 1.00 93.94 98 CYS A N 1
ATOM 764 C CA . CYS A 1 98 ? 6.007 -7.573 -6.952 1.00 93.94 98 CYS A CA 1
ATOM 765 C C . CYS A 1 98 ? 6.732 -6.664 -5.950 1.00 93.94 98 CYS A C 1
ATOM 767 O O . CYS A 1 98 ? 6.163 -5.670 -5.517 1.00 93.94 98 CYS A O 1
ATOM 769 N N . CYS A 1 99 ? 7.963 -6.993 -5.571 1.00 94.44 99 CYS A N 1
ATOM 770 C CA . CYS A 1 99 ? 8.776 -6.223 -4.644 1.00 94.44 99 CYS A CA 1
ATOM 771 C C . CYS A 1 99 ? 10.263 -6.440 -4.926 1.00 94.44 99 CYS A C 1
ATOM 773 O O . CYS A 1 99 ? 10.657 -7.467 -5.491 1.00 94.44 99 CYS A O 1
ATOM 775 N N . GLY A 1 100 ? 11.103 -5.533 -4.451 1.00 95.19 100 GLY A N 1
ATOM 776 C CA . GLY A 1 100 ? 12.551 -5.620 -4.585 1.00 95.19 100 GLY A CA 1
ATOM 777 C C . GLY A 1 100 ? 13.153 -4.261 -4.863 1.00 95.19 100 GLY A C 1
ATOM 778 O O . GLY A 1 100 ? 12.558 -3.238 -4.532 1.00 95.19 100 GLY A O 1
ATOM 779 N N . THR A 1 101 ? 14.313 -4.259 -5.508 1.00 97.19 101 THR A N 1
ATOM 780 C CA . THR A 1 101 ? 14.905 -3.028 -6.027 1.00 97.19 101 THR A CA 1
ATOM 781 C C . THR A 1 101 ? 14.832 -2.970 -7.542 1.00 97.19 101 THR A C 1
ATOM 783 O O . THR A 1 101 ? 14.906 -3.997 -8.216 1.00 97.19 101 THR A O 1
ATOM 786 N N . ILE A 1 102 ? 14.662 -1.769 -8.091 1.00 97.94 102 ILE A N 1
ATOM 787 C CA . ILE A 1 102 ? 14.723 -1.515 -9.530 1.00 97.94 102 ILE A CA 1
ATOM 788 C C . ILE A 1 102 ? 15.713 -0.395 -9.838 1.00 97.94 102 ILE A C 1
ATOM 790 O O . ILE A 1 102 ? 15.817 0.591 -9.104 1.00 97.94 102 ILE A O 1
ATOM 794 N N . GLN A 1 103 ? 16.450 -0.557 -10.934 1.00 97.88 103 GLN A N 1
ATOM 795 C CA . GLN A 1 103 ? 17.436 0.403 -11.414 1.00 97.88 103 GLN A CA 1
ATOM 796 C C . GLN A 1 103 ? 17.546 0.327 -12.940 1.00 97.88 103 GLN A C 1
ATOM 798 O O . GLN A 1 103 ? 17.335 -0.733 -13.530 1.00 97.88 103 GLN A O 1
ATOM 803 N N . PHE A 1 104 ? 17.906 1.437 -13.584 1.00 97.44 104 PHE A N 1
ATOM 804 C CA . PHE A 1 104 ? 18.197 1.470 -15.018 1.00 97.44 104 PHE A CA 1
ATOM 805 C C . PHE A 1 104 ? 19.617 1.962 -15.271 1.00 97.44 104 PHE A C 1
ATOM 807 O O . PHE A 1 104 ? 20.038 2.939 -14.656 1.00 97.44 104 PHE A O 1
ATOM 814 N N . ASP A 1 105 ? 20.321 1.321 -16.202 1.00 96.81 105 ASP A N 1
ATOM 815 C CA . ASP A 1 105 ? 21.515 1.876 -16.842 1.00 96.81 105 ASP A CA 1
ATOM 816 C C . ASP A 1 105 ? 21.110 2.549 -18.154 1.00 96.81 105 ASP A C 1
ATOM 818 O O . ASP A 1 105 ? 20.547 1.923 -19.061 1.00 96.81 105 ASP A O 1
ATOM 822 N N . ILE A 1 106 ? 21.350 3.855 -18.216 1.00 95.38 106 ILE A N 1
ATOM 823 C CA . ILE A 1 106 ? 20.908 4.725 -19.296 1.00 95.38 106 ILE A CA 1
ATOM 824 C C . ILE A 1 106 ? 22.150 5.215 -20.051 1.00 95.38 106 ILE A C 1
ATOM 826 O O . ILE A 1 106 ? 22.977 5.931 -19.473 1.00 95.38 106 ILE A O 1
ATOM 830 N N . PRO A 1 107 ? 22.290 4.904 -21.354 1.00 93.38 107 PRO A N 1
ATOM 831 C CA . PRO A 1 107 ? 23.442 5.334 -22.138 1.00 93.38 107 PRO A CA 1
ATOM 832 C C . PRO A 1 107 ? 23.685 6.847 -22.058 1.00 93.38 107 PRO A C 1
ATOM 834 O O . PRO A 1 107 ? 22.819 7.651 -22.397 1.00 93.38 107 PRO A O 1
ATOM 837 N N . GLY A 1 108 ? 24.886 7.233 -21.620 1.00 91.81 108 GLY A N 1
ATOM 838 C CA . GLY A 1 108 ? 25.302 8.634 -21.471 1.00 91.81 108 GLY A CA 1
ATOM 839 C C . GLY A 1 108 ? 24.907 9.305 -20.149 1.00 91.81 108 GLY A C 1
ATOM 840 O O . GLY A 1 108 ? 25.462 10.354 -19.837 1.00 91.81 108 GLY A O 1
ATOM 841 N N . GLU A 1 109 ? 24.020 8.696 -19.360 1.00 93.75 109 GLU A N 1
ATOM 842 C CA . GLU A 1 109 ? 23.584 9.193 -18.043 1.00 93.75 109 GLU A CA 1
ATOM 843 C C . GLU A 1 109 ? 24.092 8.296 -16.896 1.00 93.75 109 GLU A C 1
ATOM 845 O O . GLU A 1 109 ? 24.344 8.784 -15.795 1.00 93.75 109 GLU A O 1
ATOM 850 N N . GLY A 1 110 ? 24.304 7.002 -17.169 1.00 94.38 110 GLY A N 1
ATOM 851 C CA . GLY A 1 110 ? 24.715 5.989 -16.199 1.00 94.38 110 GLY A CA 1
ATOM 852 C C . GLY A 1 110 ? 23.536 5.384 -15.435 1.00 94.38 110 GLY A C 1
ATOM 853 O O . GLY A 1 110 ? 22.389 5.431 -15.886 1.00 94.38 110 GLY A O 1
ATOM 854 N N . LEU A 1 111 ? 23.832 4.813 -14.264 1.00 96.81 111 LEU A N 1
ATOM 855 C CA . LEU A 1 111 ? 22.830 4.196 -13.399 1.00 96.81 111 LEU A CA 1
ATOM 856 C C . LEU A 1 111 ? 21.942 5.246 -12.721 1.00 96.81 111 LEU A C 1
ATOM 858 O O . LEU A 1 111 ? 22.431 6.231 -12.161 1.00 96.81 111 LEU A O 1
ATOM 862 N N . THR A 1 112 ? 20.637 4.986 -12.685 1.00 97.75 112 THR A N 1
ATOM 863 C CA . THR A 1 112 ? 19.720 5.686 -11.776 1.00 97.75 112 THR A CA 1
ATOM 864 C C . THR A 1 112 ? 20.028 5.339 -10.319 1.00 97.75 112 THR A C 1
ATOM 866 O O . THR A 1 112 ? 20.839 4.458 -10.022 1.00 97.75 112 THR A O 1
ATOM 869 N N . ASN A 1 113 ? 19.343 5.978 -9.367 1.00 97.50 113 ASN A N 1
ATOM 870 C CA . ASN A 1 113 ? 19.282 5.408 -8.022 1.00 97.50 113 ASN A CA 1
ATOM 871 C C . ASN A 1 113 ? 18.661 4.006 -8.066 1.00 97.50 113 ASN A C 1
ATOM 873 O O . ASN A 1 113 ? 17.821 3.715 -8.921 1.00 97.50 113 ASN A O 1
ATOM 877 N N . GLU A 1 114 ? 19.068 3.178 -7.112 1.00 97.56 114 GLU A N 1
ATOM 878 C CA . GLU A 1 114 ? 18.318 1.988 -6.744 1.00 97.56 114 GLU A CA 1
ATOM 879 C C . GLU A 1 114 ? 17.030 2.440 -6.037 1.00 97.56 114 GLU A C 1
ATOM 881 O O . GLU A 1 114 ? 17.070 3.313 -5.163 1.00 97.56 114 GLU A O 1
ATOM 886 N N . TYR A 1 115 ? 15.882 1.931 -6.480 1.00 97.38 115 TYR A N 1
ATOM 887 C CA . TYR A 1 115 ? 14.576 2.268 -5.920 1.00 97.38 115 TYR A CA 1
ATOM 888 C C . TYR A 1 115 ? 13.934 1.010 -5.341 1.00 97.38 115 TYR A C 1
ATOM 890 O O . TYR A 1 115 ? 13.692 0.051 -6.073 1.00 97.38 115 TYR A O 1
ATOM 898 N N . GLU A 1 116 ? 13.670 1.012 -4.037 1.00 95.50 116 GLU A N 1
ATOM 899 C CA . GLU A 1 116 ? 12.950 -0.067 -3.363 1.00 95.50 116 GLU A CA 1
ATOM 900 C C . GLU A 1 116 ? 11.448 0.066 -3.626 1.00 95.50 116 GLU A C 1
ATOM 902 O O . GLU A 1 116 ? 10.872 1.140 -3.460 1.00 95.50 116 GLU A O 1
ATOM 907 N N . PHE A 1 117 ? 10.813 -1.019 -4.059 1.00 93.00 117 PHE A N 1
ATOM 908 C CA . PHE A 1 117 ? 9.383 -1.058 -4.329 1.00 93.00 117 PHE A CA 1
ATOM 909 C C . PHE A 1 117 ? 8.737 -2.273 -3.668 1.00 93.00 117 PHE A C 1
ATOM 911 O O . PHE A 1 117 ? 9.328 -3.352 -3.586 1.00 93.00 117 PHE A O 1
ATOM 918 N N . ASN A 1 118 ? 7.483 -2.109 -3.250 1.00 92.12 118 ASN A N 1
ATOM 919 C CA . ASN A 1 118 ? 6.620 -3.197 -2.818 1.00 92.12 118 ASN A CA 1
ATOM 920 C C . ASN A 1 118 ? 5.180 -2.920 -3.253 1.00 92.12 118 ASN A C 1
ATOM 922 O O . ASN A 1 118 ? 4.495 -2.044 -2.733 1.00 92.12 118 ASN A O 1
ATOM 926 N N . LEU A 1 119 ? 4.733 -3.671 -4.251 1.00 90.44 119 LEU A N 1
ATOM 927 C CA . LEU A 1 119 ? 3.453 -3.481 -4.917 1.00 90.44 119 LEU A CA 1
ATOM 928 C C . LEU A 1 119 ? 2.403 -4.509 -4.480 1.00 90.44 119 LEU A C 1
ATOM 930 O O . LEU A 1 119 ? 1.280 -4.480 -4.988 1.00 90.44 119 LEU A O 1
ATOM 934 N N . VAL A 1 120 ? 2.739 -5.424 -3.558 1.00 89.31 120 VAL A N 1
ATOM 935 C CA . VAL A 1 120 ? 1.836 -6.517 -3.153 1.00 89.31 120 VAL A CA 1
ATOM 936 C C . VAL A 1 120 ? 0.531 -5.966 -2.580 1.00 89.31 120 VAL A C 1
ATOM 938 O O . VAL A 1 120 ? -0.560 -6.418 -2.932 1.00 89.31 120 VAL A O 1
ATOM 941 N N . ASP A 1 121 ? 0.635 -4.888 -1.805 1.00 81.88 121 ASP A N 1
ATOM 942 C CA . ASP A 1 121 ? -0.508 -4.241 -1.176 1.00 81.88 121 ASP A CA 1
ATOM 943 C C . ASP A 1 121 ? -1.359 -3.460 -2.165 1.00 81.88 121 ASP A C 1
ATOM 945 O O . ASP A 1 121 ? -2.520 -3.183 -1.883 1.00 81.88 121 ASP A O 1
ATOM 949 N N . PHE A 1 122 ? -0.844 -3.151 -3.350 1.00 80.75 122 PHE A N 1
ATOM 950 C CA . PHE A 1 122 ? -1.601 -2.514 -4.427 1.00 80.75 122 PHE A CA 1
ATOM 951 C C . PHE A 1 122 ? -2.265 -3.539 -5.359 1.00 80.75 122 PHE A C 1
ATOM 953 O O . PHE A 1 122 ? -2.816 -3.175 -6.394 1.00 80.75 122 PHE A O 1
ATOM 960 N N . GLY A 1 123 ? -2.260 -4.823 -4.982 1.00 82.31 123 GLY A N 1
ATOM 961 C CA . GLY A 1 123 ? -2.867 -5.898 -5.764 1.00 82.31 123 GLY A CA 1
ATOM 962 C C . GLY A 1 123 ? -1.970 -6.407 -6.889 1.00 82.31 123 GLY A C 1
ATOM 963 O O . GLY A 1 123 ? -2.477 -7.003 -7.843 1.00 82.31 123 GLY A O 1
ATOM 964 N N . CYS A 1 124 ? -0.654 -6.178 -6.795 1.00 87.44 124 CYS A N 1
ATOM 965 C CA . CYS A 1 124 ? 0.298 -6.732 -7.746 1.00 87.44 124 CYS A CA 1
ATOM 966 C C . CYS A 1 124 ? 0.158 -8.252 -7.835 1.00 87.44 124 CYS A C 1
ATOM 968 O O . CYS A 1 124 ? 0.154 -8.969 -6.832 1.00 87.44 124 CYS A O 1
ATOM 970 N N . LYS A 1 125 ? 0.043 -8.736 -9.070 1.00 87.62 125 LYS A N 1
ATOM 971 C CA . LYS A 1 125 ? -0.069 -10.156 -9.380 1.00 87.62 125 LYS A CA 1
ATOM 972 C C . LYS A 1 125 ? 0.737 -10.459 -10.630 1.00 87.62 125 LYS A C 1
ATOM 974 O O . LYS A 1 125 ? 0.436 -9.932 -11.701 1.00 87.62 125 LYS A O 1
ATOM 979 N N . THR A 1 126 ? 1.730 -11.326 -10.480 1.00 89.00 126 THR A N 1
ATOM 980 C CA . THR A 1 126 ? 2.626 -11.765 -11.553 1.00 89.00 126 THR A CA 1
ATOM 981 C C . THR A 1 126 ? 2.892 -13.267 -11.456 1.00 89.00 126 THR A C 1
ATOM 983 O O . THR A 1 126 ? 2.438 -13.919 -10.513 1.00 89.00 126 THR A O 1
ATOM 986 N N . ALA A 1 127 ? 3.643 -13.827 -12.407 1.00 88.56 127 ALA A N 1
ATOM 987 C CA . ALA A 1 127 ? 4.076 -15.224 -12.355 1.00 88.56 127 ALA A CA 1
ATOM 988 C C . ALA A 1 127 ? 5.337 -15.427 -11.496 1.00 88.56 127 ALA A C 1
ATOM 990 O O . ALA A 1 127 ? 5.858 -16.545 -11.419 1.00 88.56 127 ALA A O 1
ATOM 991 N N . SER A 1 128 ? 5.855 -14.364 -10.870 1.00 90.12 128 SER A N 1
ATOM 992 C CA . SER A 1 128 ? 7.040 -14.463 -10.024 1.00 90.12 128 SER A CA 1
ATOM 993 C C . SER A 1 128 ? 6.772 -15.300 -8.784 1.00 90.12 128 SER A C 1
ATOM 995 O O . SER A 1 128 ? 5.749 -15.168 -8.119 1.00 90.12 128 SER A O 1
ATOM 997 N N . LYS A 1 129 ? 7.737 -16.163 -8.458 1.00 91.06 129 LYS A N 1
ATOM 998 C CA . LYS A 1 129 ? 7.728 -16.970 -7.231 1.00 91.06 129 LYS A CA 1
ATOM 999 C C . LYS A 1 129 ? 8.334 -16.238 -6.035 1.00 91.06 129 LYS A C 1
ATOM 1001 O O . LYS A 1 129 ? 8.411 -16.824 -4.961 1.00 91.06 129 LYS A O 1
ATOM 1006 N N . LYS A 1 130 ? 8.829 -15.008 -6.223 1.00 92.62 130 LYS A N 1
ATOM 1007 C CA . LYS A 1 130 ? 9.392 -14.217 -5.129 1.00 92.62 130 LYS A CA 1
ATOM 1008 C C . LYS A 1 130 ? 8.273 -13.885 -4.149 1.00 92.62 130 LYS A C 1
ATOM 1010 O O . LYS A 1 130 ? 7.294 -13.241 -4.520 1.00 92.62 130 LYS A O 1
ATOM 1015 N N . GLU A 1 131 ? 8.430 -14.327 -2.908 1.00 89.94 131 GLU A N 1
ATOM 1016 C CA . GLU A 1 131 ? 7.536 -13.928 -1.830 1.00 89.94 131 GLU A CA 1
ATOM 1017 C C . GLU A 1 131 ? 7.827 -12.478 -1.456 1.00 89.94 131 GLU A C 1
ATOM 1019 O O . GLU A 1 131 ? 8.961 -12.111 -1.146 1.00 89.94 131 GLU A O 1
ATOM 1024 N N . CYS A 1 132 ? 6.786 -11.658 -1.519 1.00 89.00 132 CYS A N 1
ATOM 1025 C CA . CYS A 1 132 ? 6.840 -10.254 -1.161 1.00 89.00 132 CYS A CA 1
ATOM 1026 C C . CYS A 1 132 ? 6.022 -10.058 0.108 1.00 89.00 132 CYS A C 1
ATOM 1028 O O . CYS A 1 132 ? 4.804 -10.255 0.058 1.00 89.00 132 CYS A O 1
ATOM 1030 N N . PRO A 1 133 ? 6.662 -9.737 1.247 1.00 85.06 133 PRO A N 1
ATOM 1031 C CA . PRO A 1 133 ? 5.923 -9.487 2.468 1.00 85.06 133 PRO A CA 1
ATOM 1032 C C . PRO A 1 133 ? 5.054 -8.252 2.258 1.00 85.06 133 PRO A C 1
ATOM 1034 O O . PRO A 1 133 ? 5.511 -7.256 1.705 1.00 85.06 133 PRO A O 1
ATOM 1037 N N . SER A 1 134 ? 3.799 -8.321 2.679 1.00 84.44 134 SER A N 1
ATOM 1038 C CA . SER A 1 134 ? 2.974 -7.124 2.797 1.00 84.44 134 SER A CA 1
ATOM 1039 C C . SER A 1 134 ? 3.571 -6.219 3.871 1.00 84.44 134 SER A C 1
ATOM 1041 O O . SER A 1 134 ? 4.008 -6.707 4.914 1.00 84.44 134 SER A O 1
ATOM 1043 N N . GLU A 1 135 ? 3.596 -4.910 3.624 1.00 85.00 135 GLU A N 1
ATOM 1044 C CA . GLU A 1 135 ? 3.885 -3.945 4.693 1.00 85.00 135 GLU A CA 1
ATOM 1045 C C . GLU A 1 135 ? 2.682 -3.761 5.624 1.00 85.00 135 GLU A C 1
ATOM 1047 O O . GLU A 1 135 ? 2.804 -3.148 6.682 1.00 85.00 135 GLU A O 1
ATOM 1052 N N . TRP A 1 136 ? 1.519 -4.268 5.211 1.00 88.50 136 TRP A N 1
ATOM 1053 C CA . TRP A 1 136 ? 0.245 -4.095 5.877 1.00 88.50 136 TRP A CA 1
ATOM 1054 C C . TRP A 1 136 ? -0.163 -5.374 6.608 1.00 88.50 136 TRP A C 1
ATOM 1056 O O . TRP A 1 136 ? -0.426 -6.418 6.006 1.00 88.50 136 TRP A O 1
ATOM 1066 N N . THR A 1 137 ? -0.342 -5.288 7.921 1.00 91.44 137 THR A N 1
ATOM 1067 C CA . THR A 1 137 ? -1.093 -6.314 8.643 1.00 91.44 137 THR A CA 1
ATOM 1068 C C . THR A 1 137 ? -2.534 -6.275 8.149 1.00 91.44 137 THR A C 1
ATOM 1070 O O . THR A 1 137 ? -3.242 -5.280 8.307 1.00 91.44 137 THR A O 1
ATOM 1073 N N . LYS A 1 138 ? -2.975 -7.351 7.498 1.00 90.38 138 LYS A N 1
ATOM 1074 C CA . LYS A 1 138 ? -4.281 -7.404 6.843 1.00 90.38 138 LYS A CA 1
ATOM 1075 C C . LYS A 1 138 ? -5.281 -8.218 7.654 1.00 90.38 138 LYS A C 1
ATOM 1077 O O . LYS A 1 138 ? -5.048 -9.395 7.925 1.00 90.38 138 LYS A O 1
ATOM 1082 N N . HIS A 1 139 ? -6.447 -7.636 7.916 1.00 92.12 139 HIS A N 1
ATOM 1083 C CA . HIS A 1 139 ? -7.610 -8.346 8.441 1.00 92.12 139 HIS A CA 1
ATOM 1084 C C . HIS A 1 139 ? -8.769 -8.287 7.444 1.00 92.12 139 HIS A C 1
ATOM 1086 O O . HIS A 1 139 ? -9.093 -7.236 6.893 1.00 92.12 139 HIS A O 1
ATOM 1092 N N . SER A 1 140 ? -9.356 -9.452 7.162 1.00 90.38 140 SER A N 1
ATOM 1093 C CA . SER A 1 140 ? -10.443 -9.608 6.189 1.00 90.38 140 SER A CA 1
ATOM 1094 C C . SER A 1 140 ? -11.734 -9.995 6.896 1.00 90.38 140 SER A C 1
ATOM 1096 O O . SER A 1 140 ? -11.758 -10.963 7.651 1.00 90.38 140 SER A O 1
ATOM 1098 N N . GLY A 1 141 ? -12.810 -9.269 6.606 1.00 91.94 141 GLY A N 1
ATOM 1099 C CA . GLY A 1 141 ? -14.081 -9.363 7.313 1.00 91.94 141 GLY A CA 1
ATOM 1100 C C . GLY A 1 141 ? -14.220 -8.300 8.401 1.00 91.94 141 GLY A C 1
ATOM 1101 O O . GLY A 1 141 ? -13.299 -7.534 8.687 1.00 91.94 141 GLY A O 1
ATOM 1102 N N . ASP A 1 142 ? -15.403 -8.240 9.003 1.00 94.81 142 ASP A N 1
ATOM 1103 C CA . ASP A 1 142 ? -15.686 -7.273 10.059 1.00 94.81 142 ASP A CA 1
ATOM 1104 C C . ASP A 1 142 ? -14.869 -7.593 11.325 1.00 94.81 142 ASP A C 1
ATOM 1106 O O . ASP A 1 142 ? -14.838 -8.736 11.783 1.00 94.81 142 ASP A O 1
ATOM 1110 N N . LEU A 1 143 ? -14.211 -6.582 11.896 1.00 97.19 143 LEU A N 1
ATOM 1111 C CA . LEU A 1 143 ? -13.520 -6.686 13.179 1.00 97.19 143 LEU A CA 1
ATOM 1112 C C . LEU A 1 143 ? -14.525 -6.401 14.296 1.00 97.19 143 LEU A C 1
ATOM 1114 O O . LEU A 1 143 ? -15.042 -5.289 14.393 1.00 97.19 143 LEU A O 1
ATOM 1118 N N . VAL A 1 144 ? -14.812 -7.394 15.135 1.00 98.12 144 VAL A N 1
ATOM 1119 C CA . VAL A 1 144 ? -15.783 -7.275 16.231 1.00 98.12 144 VAL A CA 1
ATOM 1120 C C . VAL A 1 144 ? -15.064 -7.439 17.562 1.00 98.12 144 VAL A C 1
ATOM 1122 O O . VAL A 1 144 ? -14.526 -8.503 17.844 1.00 98.12 144 VAL A O 1
ATOM 1125 N N . ILE A 1 145 ? -15.090 -6.390 18.381 1.00 98.31 145 ILE A N 1
ATOM 1126 C CA . ILE A 1 145 ? -14.482 -6.336 19.712 1.00 98.31 145 ILE A CA 1
ATOM 1127 C C . ILE A 1 145 ? -15.622 -6.212 20.724 1.00 98.31 145 ILE A C 1
ATOM 1129 O O . ILE A 1 145 ? -16.539 -5.412 20.529 1.00 98.31 145 ILE A O 1
ATOM 1133 N N . SER A 1 146 ? -15.659 -7.047 21.762 1.00 97.75 146 SER A N 1
ATOM 1134 C CA . SER A 1 146 ? -16.825 -7.144 22.662 1.00 97.75 146 SER A CA 1
ATOM 1135 C C . SER A 1 146 ? -16.434 -7.470 24.107 1.00 97.75 146 SER A C 1
ATOM 1137 O O . SER A 1 146 ? -15.269 -7.715 24.422 1.00 97.75 146 SER A O 1
ATOM 1139 N N . GLY A 1 147 ? -17.408 -7.444 25.017 1.00 97.31 147 GLY A N 1
ATOM 1140 C CA . GLY A 1 147 ? -17.184 -7.624 26.449 1.00 97.31 147 GLY A CA 1
ATOM 1141 C C . GLY A 1 147 ? -16.348 -6.492 27.047 1.00 97.31 147 GLY A C 1
ATOM 1142 O O . GLY A 1 147 ? -16.752 -5.335 27.027 1.00 97.31 147 GLY A O 1
ATOM 1143 N N . THR A 1 148 ? -15.191 -6.836 27.609 1.00 97.69 148 THR A N 1
ATOM 1144 C CA . THR A 1 148 ? -14.231 -5.887 28.206 1.00 97.69 148 THR A CA 1
ATOM 1145 C C . THR A 1 148 ? -12.869 -5.949 27.513 1.00 97.69 148 THR A C 1
ATOM 1147 O O . THR A 1 148 ? -11.845 -5.611 28.107 1.00 97.69 148 THR A O 1
ATOM 1150 N N . GLU A 1 149 ? -12.826 -6.495 26.298 1.00 97.81 149 GLU A N 1
ATOM 1151 C CA . GLU A 1 149 ? -11.585 -6.687 25.558 1.00 97.81 149 GLU A CA 1
ATOM 1152 C C . GLU A 1 149 ? -10.956 -5.346 25.171 1.00 97.81 149 GLU A C 1
ATOM 1154 O O . GLU A 1 149 ? -11.648 -4.375 24.872 1.00 97.81 149 GLU A O 1
ATOM 1159 N N . THR A 1 150 ? -9.625 -5.296 25.171 1.00 98.31 150 THR A N 1
ATOM 1160 C CA . THR A 1 150 ? -8.866 -4.178 24.610 1.00 98.31 150 THR A CA 1
ATOM 1161 C C . THR A 1 150 ? -8.002 -4.693 23.471 1.00 98.31 150 THR A C 1
ATOM 1163 O O . THR A 1 150 ? -7.109 -5.506 23.697 1.00 98.31 150 THR A O 1
ATOM 1166 N N . VAL A 1 151 ? -8.258 -4.193 22.266 1.00 98.31 151 VAL A N 1
ATOM 1167 C CA . VAL A 1 151 ? -7.448 -4.452 21.074 1.00 98.31 151 VAL A CA 1
ATOM 1168 C C . VAL A 1 151 ? -6.577 -3.234 20.800 1.00 98.31 151 VAL A C 1
ATOM 1170 O O . VAL A 1 151 ? -7.027 -2.093 20.918 1.00 98.31 151 VAL A O 1
ATOM 1173 N N . ILE A 1 152 ? -5.318 -3.486 20.452 1.00 98.25 152 ILE A N 1
ATOM 1174 C CA . ILE A 1 152 ? -4.315 -2.459 20.184 1.00 98.25 152 ILE A CA 1
ATOM 1175 C C . ILE A 1 152 ? -3.736 -2.718 18.792 1.00 98.25 152 ILE A C 1
ATOM 1177 O O . ILE A 1 152 ? -3.219 -3.804 18.545 1.00 98.25 152 ILE A O 1
ATOM 1181 N N . ILE A 1 153 ? -3.832 -1.719 17.915 1.00 98.00 153 ILE A N 1
ATOM 1182 C CA . ILE A 1 153 ? -3.118 -1.623 16.637 1.00 98.00 153 ILE A CA 1
ATOM 1183 C C . ILE A 1 153 ? -2.030 -0.572 16.852 1.00 98.00 153 ILE A C 1
ATOM 1185 O O . ILE A 1 153 ? -2.340 0.604 17.072 1.00 98.00 153 ILE A O 1
ATOM 1189 N N . GLU A 1 154 ? -0.768 -0.995 16.888 1.00 97.75 154 GLU A N 1
ATOM 1190 C CA . GLU A 1 154 ? 0.330 -0.128 17.316 1.00 97.75 154 GLU A CA 1
ATOM 1191 C C . GLU A 1 154 ? 1.625 -0.355 16.527 1.00 97.75 154 GLU A C 1
ATOM 1193 O O . GLU A 1 154 ? 2.099 -1.482 16.400 1.00 97.75 154 GLU A O 1
ATOM 1198 N N . ASN A 1 155 ? 2.238 0.747 16.077 1.00 96.12 155 ASN A N 1
ATOM 1199 C CA . ASN A 1 155 ? 3.482 0.779 15.298 1.00 96.12 155 ASN A CA 1
ATOM 1200 C C . ASN A 1 155 ? 3.427 -0.035 13.993 1.00 96.12 155 ASN A C 1
ATOM 1202 O O . ASN A 1 155 ? 4.415 -0.668 13.613 1.00 96.12 155 ASN A O 1
ATOM 1206 N N . GLU A 1 156 ? 2.289 -0.027 13.300 1.00 94.06 156 GLU A N 1
ATOM 1207 C CA . GLU A 1 156 ? 2.118 -0.799 12.071 1.00 94.06 156 GLU A CA 1
ATOM 1208 C C . GLU A 1 156 ? 1.260 -0.084 11.021 1.00 94.06 156 GLU A C 1
ATOM 1210 O O . GLU A 1 156 ? 0.513 0.855 11.310 1.00 94.06 156 GLU A O 1
ATOM 1215 N N . LYS A 1 157 ? 1.358 -0.554 9.775 1.00 94.06 157 LYS A N 1
ATOM 1216 C CA . LYS A 1 157 ? 0.353 -0.275 8.750 1.00 94.06 157 LYS A CA 1
ATOM 1217 C C . LYS A 1 157 ? -0.676 -1.399 8.813 1.00 94.06 157 LYS A C 1
ATOM 1219 O O . LYS A 1 157 ? -0.317 -2.568 8.712 1.00 94.06 157 LYS A O 1
ATOM 1224 N N . TYR A 1 158 ? -1.945 -1.067 8.998 1.00 95.12 158 TYR A N 1
ATOM 1225 C CA . TYR A 1 158 ? -3.025 -2.031 9.177 1.00 95.12 158 TYR A CA 1
ATOM 1226 C C . TYR A 1 158 ? -4.112 -1.819 8.129 1.00 95.12 158 TYR A C 1
ATOM 1228 O O . TYR A 1 158 ? -4.640 -0.717 7.975 1.00 95.12 158 TYR A O 1
ATOM 1236 N N . LEU A 1 159 ? -4.445 -2.871 7.382 1.00 92.81 159 LEU A N 1
ATOM 1237 C CA . LEU A 1 159 ? -5.504 -2.847 6.380 1.00 92.81 159 LEU A CA 1
ATOM 1238 C C . LEU A 1 159 ? -6.704 -3.634 6.899 1.00 92.81 159 LEU A C 1
ATOM 1240 O O . LEU A 1 159 ? -6.691 -4.867 6.924 1.00 92.81 159 LEU A O 1
ATOM 1244 N N . GLN A 1 160 ? -7.763 -2.910 7.249 1.00 94.38 160 GLN A N 1
ATOM 1245 C CA . GLN A 1 160 ? -9.035 -3.486 7.666 1.00 94.38 160 GLN A CA 1
ATOM 1246 C C . GLN A 1 160 ? -9.999 -3.565 6.475 1.00 94.38 160 GLN A C 1
ATOM 1248 O O . GLN A 1 160 ? -10.509 -2.546 6.007 1.00 94.38 160 GLN A O 1
ATOM 1253 N N . GLN A 1 161 ? -10.277 -4.781 5.998 1.00 91.69 161 GLN A N 1
ATOM 1254 C CA . GLN A 1 161 ? -11.276 -5.037 4.956 1.00 91.69 161 GLN A CA 1
ATOM 1255 C C . GLN A 1 161 ? -12.616 -5.448 5.570 1.00 91.69 161 GLN A C 1
ATOM 1257 O O . GLN A 1 161 ? -12.907 -6.631 5.721 1.00 91.69 161 GLN A O 1
ATOM 1262 N N . GLY A 1 162 ? -13.441 -4.469 5.915 1.00 92.62 162 GLY A N 1
ATOM 1263 C CA . GLY A 1 162 ? -14.708 -4.662 6.606 1.00 92.62 162 GLY A CA 1
ATOM 1264 C C . GLY A 1 162 ? -15.008 -3.497 7.539 1.00 92.62 162 GLY A C 1
ATOM 1265 O O . GLY A 1 162 ? -14.265 -2.521 7.608 1.00 92.62 162 GLY A O 1
ATOM 1266 N N . ASN A 1 163 ? -16.109 -3.596 8.273 1.00 95.81 163 ASN A N 1
ATOM 1267 C CA . ASN A 1 163 ? -16.419 -2.646 9.335 1.00 95.81 163 ASN A CA 1
ATOM 1268 C C . ASN A 1 163 ? -15.644 -2.995 10.610 1.00 95.81 163 ASN A C 1
ATOM 1270 O O . ASN A 1 163 ? -15.149 -4.111 10.767 1.00 95.81 163 ASN A O 1
ATOM 1274 N N . ILE A 1 164 ? -15.575 -2.042 11.532 1.00 98.19 164 ILE A N 1
ATOM 1275 C CA . ILE A 1 164 ? -15.111 -2.252 12.902 1.00 98.19 164 ILE A CA 1
ATOM 1276 C C . ILE A 1 164 ? -16.302 -2.032 13.834 1.00 98.19 164 ILE A C 1
ATOM 1278 O O . ILE A 1 164 ? -17.001 -1.026 13.721 1.00 98.19 164 ILE A O 1
ATOM 1282 N N . TYR A 1 165 ? -16.524 -2.955 14.761 1.00 98.50 165 TYR A N 1
ATOM 1283 C CA . TYR A 1 165 ? -17.551 -2.877 15.794 1.00 98.50 165 TYR A CA 1
ATOM 1284 C C . TYR A 1 165 ? -16.887 -2.951 17.164 1.00 98.50 165 TYR A C 1
ATOM 1286 O O . TYR A 1 165 ? -16.271 -3.961 17.498 1.00 98.50 165 TYR A O 1
ATOM 1294 N N . ILE A 1 166 ? -17.030 -1.893 17.958 1.00 98.62 166 ILE A N 1
ATOM 1295 C CA . ILE A 1 166 ? -16.557 -1.835 19.340 1.00 98.62 166 ILE A CA 1
ATOM 1296 C C . ILE A 1 166 ? -17.794 -1.835 20.237 1.00 98.62 166 ILE A C 1
ATOM 1298 O O . ILE A 1 166 ? -18.551 -0.860 20.286 1.00 98.62 166 ILE A O 1
ATOM 1302 N N . ASN A 1 167 ? -18.035 -2.966 20.893 1.00 98.00 167 ASN A N 1
ATOM 1303 C CA . ASN A 1 167 ? -19.261 -3.240 21.637 1.00 98.00 167 ASN A CA 1
ATOM 1304 C C . ASN A 1 167 ? -19.024 -3.270 23.148 1.00 98.00 167 ASN A C 1
ATOM 1306 O O . ASN A 1 167 ? -17.890 -3.328 23.614 1.00 98.00 167 ASN A O 1
ATOM 1310 N N . ASP A 1 168 ? -20.116 -3.291 23.911 1.00 97.12 168 ASP A N 1
ATOM 1311 C CA . ASP A 1 168 ? -20.100 -3.433 25.368 1.00 97.12 168 ASP A CA 1
ATOM 1312 C C . ASP A 1 168 ? -19.176 -2.400 26.039 1.00 97.12 168 ASP A C 1
ATOM 1314 O O . ASP A 1 168 ? -19.380 -1.204 25.852 1.00 97.12 168 ASP A O 1
ATOM 1318 N N . GLN A 1 169 ? -18.186 -2.850 26.814 1.00 97.69 169 GLN A N 1
ATOM 1319 C CA . GLN A 1 169 ? -17.146 -2.043 27.461 1.00 97.69 169 GLN A CA 1
ATOM 1320 C C . GLN A 1 169 ? -15.785 -2.220 26.770 1.00 97.69 169 GLN A C 1
ATOM 1322 O O . GLN A 1 169 ? -14.736 -1.996 27.379 1.00 97.69 169 GLN A O 1
ATOM 1327 N N . ALA A 1 170 ? -15.786 -2.699 25.525 1.00 98.62 170 ALA A N 1
ATOM 1328 C CA . ALA A 1 170 ? -14.566 -2.969 24.795 1.00 98.62 170 ALA A CA 1
ATOM 1329 C C . ALA A 1 170 ? -13.863 -1.682 24.360 1.00 98.62 170 ALA A C 1
ATOM 1331 O O . ALA A 1 170 ? -14.459 -0.604 24.251 1.00 98.62 170 ALA A O 1
ATOM 1332 N N . LYS A 1 171 ? -12.570 -1.820 24.078 1.00 98.75 171 LYS A N 1
ATOM 1333 C CA . LYS A 1 171 ? -11.694 -0.719 23.707 1.00 98.75 171 LYS A CA 1
ATOM 1334 C C . LYS A 1 171 ? -10.865 -1.065 22.475 1.00 98.75 171 LYS A C 1
ATOM 1336 O O . LYS A 1 171 ? -10.245 -2.124 22.425 1.00 98.75 171 LYS A O 1
ATOM 1341 N N . LEU A 1 172 ? -10.812 -0.149 21.513 1.00 98.75 172 LEU A N 1
ATOM 1342 C CA . LEU A 1 172 ? -9.838 -0.168 20.424 1.00 98.75 172 LEU A CA 1
ATOM 1343 C C . LEU A 1 172 ? -8.878 1.006 20.587 1.00 98.75 172 LEU A C 1
ATOM 1345 O O . LEU A 1 172 ? -9.314 2.145 20.750 1.00 98.75 172 LEU A O 1
ATOM 1349 N N . ILE A 1 173 ? -7.583 0.724 20.519 1.00 98.69 173 ILE A N 1
ATOM 1350 C CA . ILE A 1 173 ? -6.523 1.730 20.503 1.00 98.69 173 ILE A CA 1
ATOM 1351 C C . ILE A 1 173 ? -5.778 1.614 19.178 1.00 98.69 173 ILE A C 1
ATOM 1353 O O . ILE A 1 173 ? -5.311 0.532 18.831 1.00 98.69 173 ILE A O 1
ATOM 1357 N N . ILE A 1 174 ? -5.650 2.728 18.463 1.00 98.44 174 ILE A N 1
ATOM 1358 C CA . ILE A 1 174 ? -4.839 2.862 17.254 1.00 98.44 174 ILE A CA 1
ATOM 1359 C C . ILE A 1 174 ? -3.753 3.891 17.565 1.00 98.44 174 ILE A C 1
ATOM 1361 O O . ILE A 1 174 ? -4.061 5.070 17.749 1.00 98.44 174 ILE A O 1
ATOM 1365 N N . ARG A 1 175 ? -2.496 3.447 17.671 1.00 98.38 175 ARG A N 1
ATOM 1366 C CA . ARG A 1 175 ? -1.370 4.304 18.069 1.00 98.38 175 ARG A CA 1
ATOM 1367 C C . ARG A 1 175 ? -0.197 4.201 17.101 1.00 98.38 175 ARG A C 1
ATOM 1369 O O . ARG A 1 175 ? 0.190 3.097 16.735 1.00 98.38 175 ARG A O 1
ATOM 1376 N N . ASN A 1 176 ? 0.419 5.327 16.732 1.00 97.25 176 ASN A N 1
ATOM 1377 C CA . ASN A 1 176 ? 1.608 5.362 15.863 1.00 97.25 176 ASN A CA 1
ATOM 1378 C C . ASN A 1 176 ? 1.448 4.517 14.585 1.00 97.25 176 ASN A C 1
ATOM 1380 O O . ASN A 1 176 ? 2.378 3.816 14.187 1.00 97.25 176 ASN A O 1
ATOM 1384 N N . SER A 1 177 ? 0.247 4.501 14.007 1.00 97.25 177 SER A N 1
ATOM 1385 C CA . SER A 1 177 ? -0.124 3.539 12.967 1.00 97.25 177 SER A CA 1
AT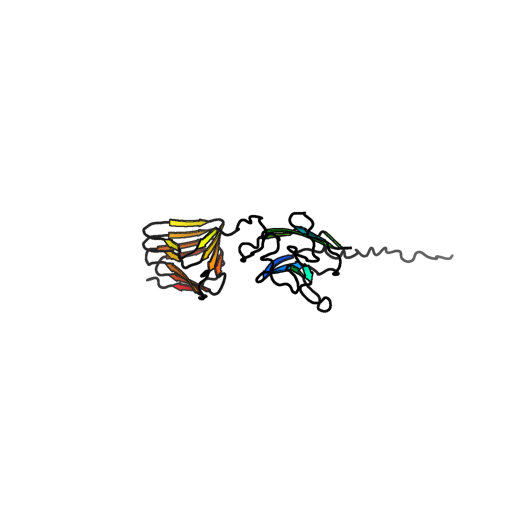OM 1386 C C . SER A 1 177 ? -0.804 4.204 11.778 1.00 97.25 177 SER A C 1
ATOM 1388 O O . SER A 1 177 ? -1.396 5.280 11.884 1.00 97.25 177 SER A O 1
ATOM 1390 N N . GLU A 1 178 ? -0.756 3.523 10.638 1.00 96.19 178 GLU A N 1
ATOM 1391 C CA . GLU A 1 178 ? -1.577 3.840 9.471 1.00 96.19 178 GLU A CA 1
ATOM 1392 C C . GLU A 1 178 ? -2.703 2.810 9.369 1.00 96.19 178 GLU A C 1
ATOM 1394 O O . GLU A 1 178 ? -2.453 1.653 9.049 1.00 96.19 178 GLU A O 1
ATOM 1399 N N . LEU A 1 179 ? -3.948 3.207 9.630 1.00 96.25 179 LEU A N 1
ATOM 1400 C CA . LEU A 1 179 ? -5.121 2.361 9.423 1.00 96.25 179 LEU A CA 1
ATOM 1401 C C . LEU A 1 179 ? -5.799 2.727 8.102 1.00 96.25 179 LEU A C 1
ATOM 1403 O O . LEU A 1 179 ? -6.509 3.731 7.996 1.00 96.25 179 LEU A O 1
ATOM 1407 N N . ALA A 1 180 ? -5.629 1.863 7.110 1.00 93.50 180 ALA A N 1
ATOM 1408 C CA . ALA A 1 180 ? -6.402 1.906 5.885 1.00 93.50 180 ALA A CA 1
ATOM 1409 C C . ALA A 1 180 ? -7.656 1.047 6.045 1.00 93.50 180 ALA A C 1
ATOM 1411 O O . ALA A 1 180 ? -7.584 -0.107 6.472 1.00 93.50 180 ALA A O 1
ATOM 1412 N N . MET A 1 181 ? -8.810 1.582 5.658 1.00 93.50 181 MET A N 1
ATOM 1413 C CA . MET A 1 181 ? -10.055 0.819 5.640 1.00 93.50 181 MET A CA 1
ATOM 1414 C C . MET A 1 181 ? -10.599 0.663 4.222 1.00 93.50 181 MET A C 1
ATOM 1416 O O . MET A 1 181 ? -10.547 1.584 3.405 1.00 93.50 181 MET A O 1
ATOM 1420 N N . ASP A 1 182 ? -11.138 -0.519 3.946 1.00 89.56 182 ASP A N 1
ATOM 1421 C CA . ASP A 1 182 ? -11.731 -0.904 2.668 1.00 89.56 182 ASP A CA 1
ATOM 1422 C C . ASP A 1 182 ? -12.895 -1.886 2.895 1.00 89.56 182 ASP A C 1
ATOM 1424 O O . ASP A 1 182 ? -13.030 -2.467 3.971 1.00 89.56 182 ASP A O 1
ATOM 1428 N N . ARG A 1 183 ? -13.764 -2.089 1.903 1.00 85.25 183 ARG A N 1
ATOM 1429 C CA . ARG A 1 183 ? -14.830 -3.107 1.960 1.00 85.25 183 ARG A CA 1
ATOM 1430 C C . ARG A 1 183 ? -14.412 -4.459 1.392 1.00 85.25 183 ARG A C 1
ATOM 1432 O O . ARG A 1 183 ? -15.194 -5.407 1.488 1.00 85.25 183 ARG A O 1
ATOM 1439 N N . GLY A 1 184 ? -13.206 -4.563 0.832 1.00 79.19 184 GLY A N 1
ATOM 1440 C CA . GLY A 1 184 ? -12.762 -5.750 0.113 1.00 79.19 184 GLY A CA 1
ATOM 1441 C C . GLY A 1 184 ? -13.561 -5.930 -1.175 1.00 79.19 184 GLY A C 1
ATOM 1442 O O . GLY A 1 184 ? -13.756 -4.980 -1.923 1.00 79.19 184 GLY A O 1
ATOM 1443 N N . ASP A 1 185 ? -14.070 -7.136 -1.422 1.00 72.44 185 ASP A N 1
ATOM 1444 C CA . ASP A 1 185 ? -14.746 -7.473 -2.686 1.00 72.44 185 ASP A CA 1
ATOM 1445 C C . ASP A 1 185 ? -16.200 -6.959 -2.787 1.00 72.44 185 ASP A C 1
ATOM 1447 O O . ASP A 1 185 ? -16.916 -7.270 -3.742 1.00 72.44 185 ASP A O 1
ATOM 1451 N N . LEU A 1 186 ? -16.685 -6.199 -1.797 1.00 74.31 186 LEU A N 1
ATOM 1452 C CA . LEU A 1 186 ? -18.057 -5.688 -1.783 1.00 74.31 186 LEU A CA 1
ATOM 1453 C C . LEU A 1 186 ? -18.160 -4.327 -2.496 1.00 74.31 186 LEU A C 1
ATOM 1455 O O . LEU A 1 186 ? -17.390 -3.423 -2.189 1.00 74.31 186 LEU A O 1
ATOM 1459 N N . PRO A 1 187 ? -19.169 -4.110 -3.366 1.00 68.62 187 PRO A N 1
ATOM 1460 C CA . PRO A 1 187 ? -19.255 -2.939 -4.251 1.00 68.62 187 PRO A CA 1
ATOM 1461 C C . PRO A 1 187 ? -19.745 -1.650 -3.559 1.00 68.62 187 PRO A C 1
ATOM 1463 O O . PRO A 1 187 ? -20.363 -0.797 -4.193 1.00 68.62 187 PRO A O 1
ATOM 1466 N N . THR A 1 188 ? -19.529 -1.505 -2.251 1.00 73.88 188 THR A N 1
ATOM 1467 C CA . THR A 1 188 ? -19.896 -0.302 -1.489 1.00 73.88 188 THR A CA 1
ATOM 1468 C C . THR A 1 188 ? -18.654 0.490 -1.116 1.00 73.88 188 THR A C 1
ATOM 1470 O O . THR A 1 188 ? -17.607 -0.079 -0.841 1.00 73.88 188 THR A O 1
ATOM 1473 N N . ILE A 1 189 ? -18.791 1.814 -1.099 1.00 74.44 189 ILE A N 1
ATOM 1474 C CA . ILE A 1 189 ? -17.688 2.752 -0.863 1.00 74.44 189 ILE A CA 1
ATOM 1475 C C . ILE A 1 189 ? -17.629 3.247 0.591 1.00 74.44 189 ILE A C 1
ATOM 1477 O O . ILE A 1 189 ? -16.724 3.986 0.952 1.00 74.44 189 ILE A O 1
ATOM 1481 N N . HIS A 1 190 ? -18.604 2.889 1.430 1.00 86.06 190 HIS A N 1
ATOM 1482 C CA . HIS A 1 190 ? -18.622 3.300 2.835 1.00 86.06 190 HIS A CA 1
ATOM 1483 C C . HIS A 1 190 ? -18.142 2.160 3.725 1.00 86.06 190 HIS A C 1
ATOM 1485 O O . HIS A 1 190 ? -18.710 1.065 3.690 1.00 86.06 190 HIS A O 1
ATOM 1491 N N . VAL A 1 191 ? -17.141 2.450 4.549 1.00 91.44 191 VAL A N 1
ATOM 1492 C CA . VAL A 1 191 ? -16.684 1.602 5.653 1.00 91.44 191 VAL A CA 1
ATOM 1493 C C . VAL A 1 191 ? -16.990 2.298 6.969 1.00 91.44 191 VAL A C 1
ATOM 1495 O O . VAL A 1 191 ? -16.912 3.525 7.068 1.00 91.44 191 VAL A O 1
ATOM 1498 N N . TYR A 1 192 ? -17.358 1.516 7.977 1.00 95.69 192 TYR A N 1
ATOM 1499 C CA . TYR A 1 192 ? -17.829 2.057 9.244 1.00 95.69 192 TYR A CA 1
ATOM 1500 C C . TYR A 1 192 ? -16.993 1.572 10.421 1.00 95.69 192 TYR A C 1
ATOM 1502 O O . TYR A 1 192 ? -16.628 0.399 10.492 1.00 95.69 192 TYR A O 1
ATOM 1510 N N . ILE A 1 193 ? -16.772 2.474 11.374 1.00 98.00 193 ILE A N 1
ATOM 1511 C CA . ILE A 1 193 ? -16.361 2.162 12.740 1.00 98.00 193 ILE A CA 1
ATOM 1512 C C . ILE A 1 193 ? -17.547 2.500 13.646 1.00 98.00 193 ILE A C 1
ATOM 1514 O O . ILE A 1 193 ? -17.925 3.664 13.773 1.00 98.00 193 ILE A O 1
ATOM 1518 N N . PHE A 1 194 ? -18.157 1.487 14.250 1.00 98.31 194 PHE A N 1
ATOM 1519 C CA . PHE A 1 194 ? -19.259 1.643 15.194 1.00 98.31 194 PHE A CA 1
ATOM 1520 C C . PHE A 1 194 ? -18.728 1.571 16.622 1.00 98.31 194 PHE A C 1
ATOM 1522 O O . PHE A 1 194 ? -18.112 0.575 17.001 1.00 98.31 194 PHE A O 1
ATOM 1529 N N . VAL A 1 195 ? -18.997 2.607 17.417 1.00 98.38 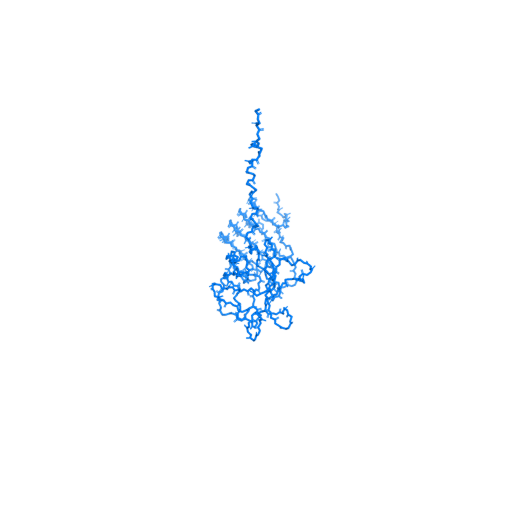195 VAL A N 1
ATOM 1530 C CA . VAL A 1 195 ? -18.617 2.668 18.834 1.00 98.38 195 VAL A CA 1
ATOM 1531 C C . VAL A 1 195 ? -19.888 2.659 19.675 1.00 98.38 195 VAL A C 1
ATOM 1533 O O . VAL A 1 195 ? -20.688 3.588 19.595 1.00 98.38 195 VAL A O 1
ATOM 1536 N N . SER A 1 196 ? -20.100 1.595 20.450 1.00 97.69 196 SER A N 1
ATOM 1537 C CA . SER A 1 196 ? -21.261 1.449 21.340 1.00 97.69 196 SER A CA 1
ATOM 1538 C C . SER A 1 196 ? -21.186 2.369 22.565 1.00 97.69 196 SER A C 1
ATOM 1540 O O . SER A 1 196 ? -20.114 2.843 22.917 1.00 97.69 196 SER A O 1
ATOM 1542 N N . GLU A 1 197 ? -22.314 2.579 23.256 1.00 96.25 197 GLU A N 1
ATOM 1543 C CA . GLU A 1 197 ? -22.477 3.571 24.344 1.00 96.25 197 GLU A CA 1
ATOM 1544 C C . GLU A 1 197 ? -21.426 3.488 25.469 1.00 96.25 197 GLU A C 1
ATOM 1546 O O . GLU A 1 197 ? -21.002 4.516 25.983 1.00 96.25 197 GLU A O 1
ATOM 1551 N N . ASN A 1 198 ? -20.958 2.286 25.824 1.00 96.44 198 ASN A N 1
ATOM 1552 C CA . ASN A 1 198 ? -19.941 2.095 26.871 1.00 96.44 198 ASN A CA 1
ATOM 1553 C C . ASN A 1 198 ? -18.555 1.716 26.322 1.00 96.44 198 ASN A C 1
ATOM 1555 O O . ASN A 1 198 ? -17.649 1.422 27.102 1.00 96.44 198 ASN A O 1
ATOM 1559 N N . ALA A 1 199 ? -18.395 1.712 25.000 1.00 98.31 199 ALA A N 1
ATOM 1560 C CA . ALA A 1 199 ? -17.160 1.346 24.334 1.00 98.31 199 ALA A CA 1
ATOM 1561 C C . ALA A 1 199 ? -16.251 2.564 24.132 1.00 98.31 199 ALA A C 1
ATOM 1563 O O . ALA A 1 199 ? -16.690 3.719 24.206 1.00 98.31 199 ALA A O 1
ATOM 1564 N N . THR A 1 200 ? -14.981 2.285 23.843 1.00 98.50 200 THR A N 1
ATOM 1565 C CA . THR A 1 200 ? -13.961 3.319 23.664 1.00 98.50 200 THR A CA 1
ATOM 1566 C C . THR A 1 200 ? -13.145 3.101 22.392 1.00 98.50 200 THR A C 1
ATOM 1568 O O . THR A 1 200 ? -12.651 2.005 22.137 1.00 98.50 200 THR A O 1
ATOM 1571 N N . LEU A 1 201 ? -12.949 4.170 21.625 1.00 98.50 201 LEU A N 1
ATOM 1572 C CA . LEU A 1 201 ? -11.999 4.250 20.518 1.00 98.50 201 LEU A CA 1
ATOM 1573 C C . LEU A 1 201 ? -10.980 5.353 20.811 1.00 98.50 201 LEU A C 1
ATOM 1575 O O . LEU A 1 201 ? -11.356 6.509 20.988 1.00 98.50 201 LEU A O 1
ATOM 1579 N N . GLU A 1 202 ? -9.699 5.007 20.822 1.00 98.50 202 GLU A N 1
ATOM 1580 C CA . GLU A 1 202 ? -8.604 5.971 20.957 1.00 98.50 202 GLU A CA 1
ATOM 1581 C C . GLU A 1 202 ? -7.738 5.933 19.701 1.00 98.50 202 GLU A C 1
ATOM 1583 O O . GLU A 1 202 ? -7.246 4.872 19.319 1.00 98.50 202 GLU A O 1
ATOM 1588 N N . ILE A 1 203 ? -7.553 7.087 19.063 1.00 98.25 203 ILE A N 1
ATOM 1589 C CA . ILE A 1 203 ? -6.671 7.263 17.909 1.00 98.25 203 ILE A CA 1
ATOM 1590 C C . ILE A 1 203 ? -5.608 8.290 18.293 1.00 98.25 203 ILE A C 1
ATOM 1592 O O . ILE A 1 203 ? -5.915 9.456 18.541 1.00 98.25 203 ILE A O 1
ATOM 1596 N N . GLU A 1 204 ? -4.356 7.858 18.360 1.00 98.25 204 GLU A N 1
ATOM 1597 C CA . GLU A 1 204 ? -3.234 8.667 18.832 1.00 98.25 204 GLU A CA 1
ATOM 1598 C C . GLU A 1 204 ? -2.079 8.613 17.833 1.00 98.25 204 GLU A C 1
ATOM 1600 O O . GLU A 1 204 ? -1.639 7.528 17.446 1.00 98.25 204 GLU A O 1
ATOM 1605 N N . ASN A 1 205 ? -1.572 9.780 17.423 1.00 97.44 205 ASN A N 1
ATOM 1606 C CA . ASN A 1 205 ? -0.448 9.901 16.490 1.00 97.44 205 ASN A CA 1
ATOM 1607 C C . ASN A 1 205 ? -0.568 8.950 15.278 1.00 97.44 205 ASN A C 1
ATOM 1609 O O . ASN A 1 205 ? 0.363 8.218 14.944 1.00 97.44 205 ASN A O 1
ATOM 1613 N N . SER A 1 206 ? -1.761 8.870 14.689 1.00 97.12 206 SER A N 1
ATOM 1614 C CA . SER A 1 206 ? -2.089 7.868 13.673 1.00 97.12 206 SER A CA 1
ATOM 1615 C C . SER A 1 206 ? -2.818 8.479 12.481 1.00 97.12 206 SER A C 1
ATOM 1617 O O . SER A 1 206 ? -3.513 9.490 12.589 1.00 97.12 206 SER A O 1
ATOM 1619 N N . LEU A 1 207 ? -2.688 7.837 11.325 1.00 95.62 207 LEU A N 1
ATOM 1620 C CA . LEU A 1 207 ? -3.400 8.192 10.103 1.00 95.62 207 LEU A CA 1
ATOM 1621 C C . LEU A 1 207 ? -4.486 7.144 9.852 1.00 95.62 207 LEU A C 1
ATOM 1623 O O . LEU A 1 207 ? -4.187 5.970 9.682 1.00 95.62 207 LEU A O 1
ATOM 1627 N N . VAL A 1 208 ? -5.750 7.563 9.807 1.00 95.69 208 VAL A N 1
ATOM 1628 C CA . VAL A 1 208 ? -6.884 6.690 9.467 1.00 95.69 208 VAL A CA 1
ATOM 1629 C C . VAL A 1 208 ? -7.533 7.208 8.196 1.00 95.69 208 VAL A C 1
ATOM 1631 O O . VAL A 1 208 ? -7.904 8.384 8.138 1.00 95.69 208 VAL A O 1
ATOM 1634 N N . PHE A 1 209 ? -7.659 6.361 7.177 1.00 93.50 209 PHE A N 1
ATOM 1635 C CA . PHE A 1 209 ? -8.116 6.791 5.859 1.00 93.50 209 PHE A CA 1
ATOM 1636 C C . PHE A 1 209 ? -8.800 5.673 5.060 1.00 93.50 209 PHE A C 1
ATOM 1638 O O . PHE A 1 209 ? -8.498 4.490 5.239 1.00 93.50 209 PHE A O 1
ATOM 1645 N N . PRO A 1 210 ? -9.731 6.025 4.156 1.00 89.94 210 PRO A N 1
ATOM 1646 C CA . PRO A 1 210 ? -10.280 5.069 3.205 1.00 89.94 210 PRO A CA 1
ATOM 1647 C C . PRO A 1 210 ? -9.248 4.748 2.121 1.00 89.94 210 PRO A C 1
ATOM 1649 O O . PRO A 1 210 ? -8.644 5.655 1.551 1.00 89.94 210 PRO A O 1
ATOM 1652 N N . ARG A 1 211 ? -9.114 3.472 1.746 1.00 84.44 211 ARG A N 1
ATOM 1653 C CA . ARG A 1 211 ? -8.482 3.114 0.463 1.00 84.44 211 ARG A CA 1
ATOM 1654 C C . ARG A 1 211 ? -9.363 3.470 -0.726 1.00 84.44 211 ARG A C 1
ATOM 1656 O O . ARG A 1 211 ? -8.864 3.823 -1.789 1.00 84.44 211 ARG A O 1
ATOM 1663 N N . SER A 1 212 ? -10.674 3.372 -0.538 1.00 78.81 212 SER A N 1
ATOM 1664 C CA . SER A 1 212 ? -11.678 3.829 -1.487 1.00 78.81 212 SER A CA 1
ATOM 1665 C C . SER A 1 212 ? -12.886 4.382 -0.731 1.00 78.81 212 SER A C 1
ATOM 1667 O O . SER A 1 212 ? -13.213 3.915 0.359 1.00 78.81 212 SER A O 1
ATOM 1669 N N . GLY A 1 213 ? -13.535 5.407 -1.289 1.00 84.62 213 GLY A N 1
ATOM 1670 C CA . GLY A 1 213 ? -14.742 5.977 -0.697 1.00 84.62 213 GLY A CA 1
ATOM 1671 C C . GLY A 1 213 ? -14.517 6.727 0.615 1.00 84.62 213 GLY A C 1
ATOM 1672 O O . GLY A 1 213 ? -13.705 7.647 0.649 1.00 84.62 213 GLY A O 1
ATOM 1673 N N . LEU A 1 214 ? -15.283 6.387 1.659 1.00 89.00 214 LEU A N 1
ATOM 1674 C CA . LEU A 1 214 ? -15.360 7.131 2.922 1.00 89.00 214 LEU A CA 1
ATOM 1675 C C . LEU A 1 214 ? -15.242 6.214 4.145 1.00 89.00 214 LEU A C 1
ATOM 1677 O O . LEU A 1 214 ? -15.926 5.191 4.222 1.00 89.00 214 LEU A O 1
ATOM 1681 N N . VAL A 1 215 ? -14.464 6.652 5.140 1.00 94.38 215 VAL A N 1
ATOM 1682 C CA . VAL A 1 215 ? -14.489 6.101 6.505 1.00 94.38 215 VAL A CA 1
ATOM 1683 C C . VAL A 1 215 ? -15.455 6.910 7.355 1.00 94.38 215 VAL A C 1
ATOM 1685 O O . VAL A 1 215 ? -15.262 8.112 7.530 1.00 94.38 215 VAL A O 1
ATOM 1688 N N . CYS A 1 216 ? -16.466 6.252 7.918 1.00 95.31 216 CYS A N 1
ATOM 1689 C CA . CYS A 1 216 ? -17.440 6.866 8.814 1.00 95.31 216 CYS A CA 1
ATOM 1690 C C . CYS A 1 216 ? -17.293 6.311 10.235 1.00 95.31 216 CYS A C 1
ATOM 1692 O O . CYS A 1 216 ? -17.380 5.101 10.435 1.00 95.31 216 CYS A O 1
ATOM 1694 N N . VAL A 1 217 ? -17.143 7.179 11.233 1.00 97.25 217 VAL A N 1
ATOM 1695 C CA . VAL A 1 217 ? -17.217 6.788 12.650 1.00 97.25 217 VAL A CA 1
ATOM 1696 C C . VAL A 1 217 ? -18.604 7.135 13.170 1.00 97.25 217 VAL A C 1
ATOM 1698 O O . VAL A 1 217 ? -18.974 8.306 13.202 1.00 97.25 217 VAL A O 1
ATOM 1701 N N . ILE A 1 218 ? -19.366 6.119 13.570 1.00 97.44 218 ILE A N 1
ATOM 1702 C CA . ILE A 1 218 ? -20.669 6.270 14.222 1.00 97.44 218 ILE A CA 1
ATOM 1703 C C . ILE A 1 218 ? -20.447 6.104 15.721 1.00 97.44 218 ILE A C 1
ATOM 1705 O O . ILE A 1 218 ? -20.307 4.980 16.212 1.00 97.44 218 ILE A O 1
ATOM 1709 N N . ASN A 1 219 ? -20.364 7.225 16.434 1.00 97.38 219 ASN A N 1
ATOM 1710 C CA . ASN A 1 219 ? -20.030 7.221 17.848 1.00 97.38 219 ASN A CA 1
ATOM 1711 C C . ASN A 1 219 ? -21.270 7.311 18.738 1.00 97.38 219 ASN A C 1
ATOM 1713 O O . ASN A 1 219 ? -21.947 8.330 18.730 1.00 97.38 219 ASN A O 1
ATOM 1717 N N . HIS A 1 220 ? -21.514 6.301 19.568 1.00 97.00 220 HIS A N 1
ATOM 1718 C CA . HIS A 1 220 ? -22.424 6.395 20.712 1.00 97.00 220 HIS A CA 1
ATOM 1719 C C . HIS A 1 220 ? -21.700 6.415 22.065 1.00 97.00 220 HIS A C 1
ATOM 1721 O O . HIS A 1 220 ? -22.347 6.714 23.066 1.00 97.00 220 HIS A O 1
ATOM 1727 N N . GLY A 1 221 ? -20.408 6.084 22.103 1.00 96.19 221 GLY A N 1
ATOM 1728 C CA . GLY A 1 221 ? -19.596 5.984 23.315 1.00 96.19 221 GLY A CA 1
ATOM 1729 C C . GLY A 1 221 ? -18.497 7.037 23.378 1.00 96.19 221 GLY A C 1
ATOM 1730 O O . GLY A 1 221 ? -18.729 8.220 23.123 1.00 96.19 221 GLY A O 1
ATOM 1731 N N . ASN A 1 222 ? -17.287 6.602 23.734 1.00 96.44 222 ASN A N 1
ATOM 1732 C CA . ASN A 1 222 ? -16.149 7.487 23.962 1.00 96.44 222 ASN A CA 1
ATOM 1733 C C . ASN A 1 222 ? -15.155 7.403 22.801 1.00 96.44 222 ASN A C 1
ATOM 1735 O O . ASN A 1 222 ? -14.554 6.355 22.568 1.00 96.44 222 ASN A O 1
ATOM 1739 N N . VAL A 1 223 ? -14.939 8.514 22.099 1.00 97.19 223 VAL A N 1
ATOM 1740 C CA . VAL A 1 223 ? -13.928 8.613 21.039 1.00 97.19 223 VAL A CA 1
ATOM 1741 C C . VAL A 1 223 ? -12.941 9.716 21.387 1.00 97.19 223 VAL A C 1
ATOM 1743 O O . VAL A 1 223 ? -13.343 10.843 21.674 1.00 97.19 223 VAL A O 1
ATOM 1746 N N . SER A 1 224 ? -11.648 9.409 21.326 1.00 96.94 224 SER A N 1
ATOM 1747 C CA . SER A 1 224 ? -10.577 10.402 21.397 1.00 96.94 224 SER A CA 1
ATOM 1748 C C . SER A 1 224 ? -9.686 10.311 20.161 1.00 96.94 224 SER A C 1
ATOM 1750 O O . SER A 1 224 ? -9.329 9.224 19.707 1.00 96.94 224 SER A O 1
ATOM 1752 N N . ILE A 1 225 ? -9.358 11.471 19.591 1.00 96.25 225 ILE A N 1
ATOM 1753 C CA . ILE A 1 225 ? -8.467 11.600 18.437 1.00 96.25 225 ILE A CA 1
ATOM 1754 C C . ILE A 1 225 ? -7.436 12.673 18.780 1.00 96.25 225 ILE A C 1
ATOM 1756 O O . ILE A 1 225 ? -7.785 13.845 18.920 1.00 96.25 225 ILE A O 1
ATOM 1760 N N . THR A 1 226 ? -6.177 12.270 18.919 1.00 96.44 226 THR A N 1
ATOM 1761 C CA . THR A 1 226 ? -5.069 13.129 19.357 1.00 96.44 226 THR A CA 1
ATOM 1762 C C . THR A 1 226 ? -3.949 13.071 18.328 1.00 96.44 226 THR A C 1
ATOM 1764 O O . THR A 1 226 ? -3.523 11.982 17.944 1.00 96.44 226 THR A O 1
ATOM 1767 N N . ASP A 1 227 ? -3.488 14.232 17.858 1.00 93.19 227 ASP A N 1
ATOM 1768 C CA . ASP A 1 227 ? -2.362 14.375 16.918 1.00 93.19 227 ASP A CA 1
ATOM 1769 C C . ASP A 1 227 ? -2.441 13.455 15.688 1.00 93.19 227 ASP A C 1
ATOM 1771 O O . ASP A 1 227 ? -1.447 12.929 15.201 1.00 93.19 227 ASP A O 1
ATOM 1775 N N . SER A 1 228 ? -3.656 13.236 15.189 1.00 90.38 228 SER A N 1
ATOM 1776 C CA . SER A 1 228 ? -3.941 12.220 14.178 1.00 90.38 228 SER A CA 1
ATOM 1777 C C . SER A 1 228 ? -4.577 12.868 12.944 1.00 90.38 228 SER A C 1
ATOM 1779 O O . SER A 1 228 ? -5.752 13.251 12.999 1.00 90.38 228 SER A O 1
ATOM 1781 N N . PRO A 1 229 ? -3.835 13.038 11.831 1.00 84.50 229 PRO A N 1
ATOM 1782 C CA . PRO A 1 229 ? -4.347 13.642 10.602 1.00 84.50 229 PRO A CA 1
ATOM 1783 C C . PRO A 1 229 ? -5.259 12.653 9.860 1.00 84.50 229 PRO A C 1
ATOM 1785 O O . PRO A 1 229 ? -4.887 12.082 8.844 1.00 84.50 229 PRO A O 1
ATOM 1788 N N . THR A 1 230 ? -6.453 12.397 10.390 1.00 84.19 230 THR A N 1
ATOM 1789 C CA . THR A 1 230 ? -7.371 11.374 9.863 1.00 84.19 230 THR A CA 1
ATOM 1790 C C . THR A 1 230 ? -8.334 11.924 8.806 1.00 84.19 230 THR A C 1
ATOM 1792 O O . THR A 1 230 ? -8.766 13.073 8.864 1.00 84.19 230 THR A O 1
ATOM 1795 N N . SER A 1 231 ? -8.704 11.080 7.840 1.00 88.88 231 SER A N 1
ATOM 1796 C CA . SER A 1 231 ? -9.730 11.346 6.820 1.00 88.88 231 SER A CA 1
ATOM 1797 C C . SER A 1 231 ? -11.031 10.619 7.177 1.00 88.88 231 SER A C 1
ATOM 1799 O O . SER A 1 231 ? -11.463 9.700 6.480 1.00 88.88 231 SER A O 1
ATOM 1801 N N . ILE A 1 232 ? -11.626 11.003 8.309 1.00 92.00 232 ILE A N 1
ATOM 1802 C CA . ILE A 1 232 ? -12.824 10.375 8.881 1.00 92.00 232 ILE A CA 1
ATOM 1803 C C . ILE A 1 232 ? -14.025 11.322 8.794 1.00 92.00 232 ILE A C 1
ATOM 1805 O O . ILE A 1 232 ? -13.948 12.495 9.152 1.00 92.00 232 ILE A O 1
ATOM 1809 N N . HIS A 1 233 ? -15.176 10.776 8.409 1.00 92.62 233 HIS A N 1
ATOM 1810 C CA . HIS A 1 233 ? -16.482 11.392 8.614 1.00 92.62 233 HIS A CA 1
ATOM 1811 C C . HIS A 1 233 ? -17.008 10.995 9.996 1.00 92.62 233 HIS A C 1
ATOM 1813 O O . HIS A 1 233 ? -17.442 9.862 10.209 1.00 92.62 233 HIS A O 1
ATOM 1819 N N . TYR A 1 234 ? -16.925 11.917 10.953 1.00 94.25 234 TYR A N 1
ATOM 1820 C CA . TYR A 1 234 ? -17.280 11.659 12.347 1.00 94.25 234 TYR A CA 1
ATOM 1821 C C . TYR A 1 234 ? -18.731 12.054 12.640 1.00 94.25 234 TYR A C 1
ATOM 1823 O O . TYR A 1 234 ? -19.126 13.201 12.423 1.00 94.25 234 TYR A O 1
ATOM 1831 N N . PHE A 1 235 ? -19.516 11.105 13.147 1.00 94.88 235 PHE A N 1
ATOM 1832 C CA . PHE A 1 235 ? -20.906 11.298 13.546 1.00 94.88 235 PHE A CA 1
ATOM 1833 C C . PHE A 1 235 ? -21.033 11.051 15.045 1.00 94.88 235 PHE A C 1
ATOM 1835 O O . PHE A 1 235 ? -21.020 9.903 15.495 1.00 94.88 235 PHE A O 1
ATOM 1842 N N . ASP A 1 236 ? -21.165 12.134 15.808 1.00 92.50 236 ASP A N 1
ATOM 1843 C CA . ASP A 1 236 ? -21.397 12.050 17.245 1.00 92.50 236 ASP A CA 1
ATOM 1844 C C . ASP A 1 236 ? -22.885 11.853 17.545 1.00 92.50 236 ASP A C 1
ATOM 1846 O O . ASP A 1 236 ? -23.721 12.711 17.260 1.00 92.50 236 ASP A O 1
ATOM 1850 N N . MET A 1 237 ? -23.196 10.691 18.102 1.00 90.56 237 MET A N 1
ATOM 1851 C CA . MET A 1 237 ? -24.517 10.249 18.538 1.00 90.56 237 MET A CA 1
ATOM 1852 C C . MET A 1 237 ? -24.492 9.859 20.026 1.00 90.56 237 MET A C 1
ATOM 1854 O O . MET A 1 237 ? -25.413 9.182 20.503 1.00 90.56 237 MET A O 1
ATOM 1858 N N . SER A 1 238 ? -23.431 10.240 20.749 1.00 82.06 238 SER A N 1
ATOM 1859 C CA . SER A 1 238 ? -23.321 10.027 22.186 1.00 82.06 238 SER A CA 1
ATOM 1860 C C . SER A 1 238 ? -24.360 10.876 22.925 1.00 82.06 238 SER A C 1
ATOM 1862 O O . SER A 1 238 ? -24.764 11.962 22.494 1.00 82.06 238 SER A O 1
ATOM 1864 N N . ARG A 1 239 ? -24.868 10.343 24.037 1.00 72.69 239 ARG A N 1
ATOM 1865 C CA . ARG A 1 239 ? -25.744 11.097 24.935 1.00 72.69 239 ARG A CA 1
ATOM 1866 C C . ARG A 1 239 ? -24.835 11.979 25.785 1.00 72.69 239 ARG A C 1
ATOM 1868 O O . ARG A 1 239 ? -24.250 11.472 26.735 1.00 72.69 239 ARG A O 1
ATOM 1875 N N . GLY A 1 240 ? -24.655 13.232 25.363 1.00 57.09 240 GLY A N 1
ATOM 1876 C CA . GLY A 1 240 ? -23.800 14.211 26.047 1.00 57.09 240 GLY A CA 1
ATOM 1877 C C . GLY A 1 240 ? -24.097 14.404 27.531 1.00 57.09 240 GLY A C 1
ATOM 1878 O O . GLY A 1 240 ? -25.207 14.037 27.984 1.00 57.09 240 GLY A O 1
#

Radius of gyration: 26.43 Å; chains: 1; bounding box: 82×72×57 Å

Foldseek 3Di:
DDDDDDDDDPPPPDPPPDDDAKAFPDWADDPAKIKTFIPADDDDDPKWKAFQNHTFDQCADQQGWHKDFPDDVVVRGGTIMIAHPDDRDHQQAHQDDQWGWMWMQDVPRGIHDIDTGHCVVVVDHHPHPDDGDDQEAEDAEEAEWDDQAEAEAECGEYEYQAEYEFYDQ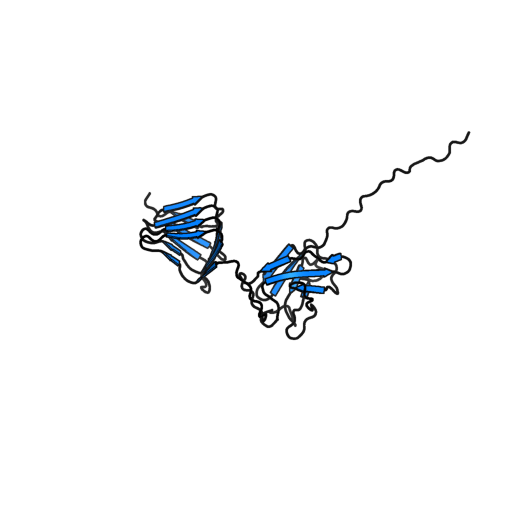YEYEYENYEYEYHVPPDPDQEHEYEADANYEYEAYCYEYEYPGHAYEYHDQHYYYHYNYPYRYHYDDPHPD

Sequence (240 aa):
GEVTREEQEEEKTAAKETTPAIKITDVSWHDKIIEITFNRFPSWGTWTMYVDGIEVSMEGGAGNPVVRPNMALDKSPTGLYIGTEPWLTSLVDVNFPCCGTIQFDIPGEGLTNEYEFNLVDFGCKTASKKECPSEWTKHSGDLVISGTETVIIENEKYLQQGNIYINDQAKLIIRNSELAMDRGDLPTIHVYIFVSENATLEIENSLVFPRSGLVCVINHGNVSITDSPTSIHYFDMSRG

Secondary structure (DSSP, 8-state):
------------------PPPP-EEEEEEETTEEEEEESS----SS-EEEETTEEE-SB--TT--EEEESS-GGG---EEEEE-TTTT--GGGS---SEEEEEEEETTTEE---EEEE-GGGT---S-------SEEEEES-EEE-TT-EEEEESSEEEEES-EEE-TT-EEEEES-EEEEE-TTSS--EEEEEE-TT-EEEEES-EEEESSSEEEEEESSEEEEES----EEEEE----

pLDDT: mean 87.43, std 14.78, range [38.22, 98.75]

Organism: NCBI:txid412755